Protein AF-A0A378A0Z2-F1 (afdb_monomer)

Radius of gyration: 19.1 Å; Cα contacts (8 Å, |Δi|>4): 197; chains: 1; bounding box: 44×46×53 Å

Mean predicted aligned error: 9.31 Å

Nearest PDB structures (foldseek):
  6m5f-assembly1_B  TM=2.498E-01  e=5.700E+00  Pseudomonas aeruginosa PAO1
  2ako-assembly2_D  TM=1.816E-01  e=5.034E+00  Campylobacter jejuni

Organism: Klebsiella pneumoniae subsp. ozaenae (NCBI:txid574)

InterPro domains:
  IPR004017 Cysteine-rich domain [PF02754] (89-147)

Sequence (183 aa):
MLRRTADRQRFFDKARKQAQSNVAAMRENTLPIIATSSTCAFTLRDEYPHLLDVDNSDLRDRVELATRWIWKQLAAGRTLPLRPLPLKVVYHTPCHMEKMGWSLYTLELLRLIPGLQLEVLDSQCCGIAGTYGFKTENYAVSQAIGARCSVRLRRAGPTSSSPTARPANGRLRCPPANAASIR

Foldseek 3Di:
DVVVVVVVVVVLVVVLVVLQVVLVVLVVDDAAAEDQDLLCLLCNQPVCCPRNVDDNVVNNVSRDYPLQVVLVCVVVVDDDDADADQFEAEDAQEPSCVVVVNSVSNVVVQVPHHNYHYHYDPHFHLLCSDPQCVDPVCVVVSCVRNVVVVVVVVVVDDHPDPPVDDDPDPDPDDPPPPPDDPD

Structure (mmCIF, N/CA/C/O backbone):
data_AF-A0A378A0Z2-F1
#
_entry.id   AF-A0A378A0Z2-F1
#
loop_
_atom_site.group_PDB
_atom_site.id
_atom_site.type_symbol
_atom_site.label_atom_id
_atom_site.label_alt_id
_atom_site.label_comp_id
_atom_site.label_asym_id
_atom_site.label_entity_id
_atom_site.label_seq_id
_atom_site.pdbx_PDB_ins_code
_atom_site.Cartn_x
_atom_site.Cartn_y
_atom_site.Cartn_z
_atom_site.occupancy
_atom_site.B_iso_or_equiv
_atom_site.auth_seq_id
_atom_site.auth_comp_id
_atom_site.auth_asym_id
_atom_site.auth_atom_id
_atom_site.pdbx_PDB_model_num
ATOM 1 N N . MET A 1 1 ? 13.310 13.912 -30.019 1.00 44.88 1 MET A N 1
ATOM 2 C CA . MET A 1 1 ? 12.324 12.837 -29.759 1.00 44.88 1 MET A CA 1
ATOM 3 C C . MET A 1 1 ? 13.002 11.503 -29.418 1.00 44.88 1 MET A C 1
ATOM 5 O O . MET A 1 1 ? 12.685 10.953 -28.375 1.00 44.88 1 MET A O 1
ATOM 9 N N . LEU A 1 2 ? 14.012 11.058 -30.183 1.00 39.84 2 LEU A N 1
ATOM 10 C CA . LEU A 1 2 ? 14.736 9.783 -29.981 1.00 39.84 2 LEU A CA 1
ATOM 11 C C . LEU A 1 2 ? 15.513 9.632 -28.649 1.00 39.84 2 LEU A C 1
ATOM 13 O O . LEU A 1 2 ? 15.574 8.539 -28.097 1.00 39.84 2 LEU A O 1
ATOM 17 N N . ARG A 1 3 ? 16.063 10.716 -28.073 1.00 43.38 3 ARG A N 1
ATOM 18 C CA . ARG A 1 3 ? 16.714 10.652 -26.742 1.00 43.38 3 ARG A CA 1
ATOM 19 C C . ARG A 1 3 ? 15.734 10.316 -25.610 1.00 43.38 3 ARG A C 1
ATOM 21 O O . ARG A 1 3 ? 16.079 9.560 -24.715 1.00 43.38 3 ARG A O 1
ATOM 28 N N . ARG A 1 4 ? 14.489 10.812 -25.680 1.00 54.94 4 ARG A N 1
ATOM 29 C CA . ARG A 1 4 ? 13.466 10.549 -24.649 1.00 54.94 4 ARG A CA 1
ATOM 30 C C . ARG A 1 4 ? 12.989 9.094 -24.655 1.00 54.94 4 ARG A C 1
ATOM 32 O O . ARG A 1 4 ? 12.661 8.572 -23.597 1.00 54.94 4 ARG A O 1
ATOM 39 N N . THR A 1 5 ? 12.951 8.438 -25.814 1.00 60.88 5 THR A N 1
ATOM 40 C CA . THR A 1 5 ? 12.616 7.008 -25.921 1.00 60.88 5 THR A CA 1
ATOM 41 C C . THR A 1 5 ? 13.754 6.112 -25.434 1.00 60.88 5 THR A C 1
ATOM 43 O O . THR A 1 5 ? 13.479 5.154 -24.719 1.00 60.88 5 THR A O 1
ATOM 46 N N . ALA A 1 6 ? 15.014 6.453 -25.720 1.00 61.94 6 ALA A N 1
ATOM 47 C CA . ALA A 1 6 ? 16.175 5.723 -25.199 1.00 61.94 6 ALA A CA 1
ATOM 48 C C . ALA A 1 6 ? 16.311 5.841 -23.667 1.00 61.94 6 ALA A C 1
ATOM 50 O O . ALA A 1 6 ? 16.517 4.839 -22.984 1.00 61.94 6 ALA A O 1
ATOM 51 N N . ASP A 1 7 ? 16.113 7.041 -23.108 1.00 66.06 7 ASP A N 1
ATOM 52 C CA . ASP A 1 7 ? 16.090 7.238 -21.653 1.00 66.06 7 ASP A CA 1
ATOM 53 C C . ASP A 1 7 ? 14.940 6.465 -21.002 1.00 66.06 7 ASP A C 1
ATOM 55 O O . ASP A 1 7 ? 15.130 5.823 -19.969 1.00 66.06 7 ASP A O 1
ATOM 59 N N . ARG A 1 8 ? 13.756 6.470 -21.632 1.00 62.91 8 ARG A N 1
ATOM 60 C CA . ARG A 1 8 ? 12.604 5.683 -21.181 1.00 62.91 8 ARG A CA 1
ATOM 61 C C . ARG A 1 8 ? 12.943 4.194 -21.139 1.00 62.91 8 ARG A C 1
ATOM 63 O O . ARG A 1 8 ? 12.756 3.594 -20.087 1.00 62.91 8 ARG A O 1
ATOM 70 N N . GLN A 1 9 ? 13.489 3.627 -22.215 1.00 68.00 9 GLN A N 1
ATOM 71 C CA . GLN A 1 9 ? 13.884 2.214 -22.263 1.00 68.00 9 GLN A CA 1
ATOM 72 C C . GLN A 1 9 ? 14.876 1.865 -21.142 1.00 68.00 9 GLN A C 1
ATOM 74 O O . GLN A 1 9 ? 14.654 0.925 -20.385 1.00 68.00 9 GLN A O 1
ATOM 79 N N . ARG A 1 10 ? 15.886 2.714 -20.925 1.00 77.12 10 ARG A N 1
ATOM 80 C CA . ARG A 1 10 ? 16.873 2.540 -19.850 1.00 77.12 10 ARG A CA 1
ATOM 81 C C . ARG A 1 10 ? 16.254 2.541 -18.444 1.00 77.12 10 ARG A C 1
ATOM 83 O O . ARG A 1 10 ? 16.781 1.882 -17.545 1.00 77.12 10 ARG A O 1
ATOM 90 N N . PHE A 1 11 ? 15.171 3.288 -18.209 1.00 85.69 11 PHE A N 1
ATOM 91 C CA . PHE A 1 11 ? 14.445 3.237 -16.934 1.00 85.69 11 PHE A CA 1
ATOM 92 C C . PHE A 1 11 ? 13.684 1.921 -16.754 1.00 85.69 11 PHE A C 1
ATOM 94 O O . PHE A 1 11 ? 13.709 1.377 -15.649 1.00 85.69 11 PHE A O 1
ATOM 101 N N . PHE A 1 12 ? 13.061 1.397 -17.814 1.00 90.06 12 PHE A N 1
ATOM 102 C CA . PHE A 1 12 ? 12.398 0.089 -17.778 1.00 90.06 12 PHE A CA 1
ATOM 103 C C . PHE A 1 12 ? 13.395 -1.035 -17.497 1.00 90.06 12 PHE A C 1
ATOM 105 O O . PHE A 1 12 ? 13.123 -1.870 -16.639 1.00 90.06 12 PHE A O 1
ATOM 112 N N . ASP A 1 13 ? 14.583 -1.005 -18.103 1.00 92.56 13 ASP A N 1
ATOM 113 C CA . ASP A 1 13 ? 15.614 -2.024 -17.865 1.00 92.56 13 ASP A CA 1
ATOM 114 C C . ASP A 1 13 ? 16.084 -2.027 -16.398 1.00 92.56 13 ASP A C 1
ATOM 116 O O . ASP A 1 13 ? 16.204 -3.077 -15.762 1.00 92.56 13 ASP A O 1
ATOM 120 N N . LYS A 1 14 ? 16.298 -0.838 -15.813 1.00 93.75 14 LYS A N 1
ATOM 121 C CA . LYS A 1 14 ? 16.640 -0.703 -14.386 1.00 93.75 14 LYS A CA 1
ATOM 122 C C . LYS A 1 14 ? 15.511 -1.184 -13.477 1.00 93.75 14 LYS A C 1
ATOM 124 O O . LYS A 1 14 ? 15.776 -1.878 -12.498 1.00 93.75 14 LYS A O 1
ATOM 129 N N . ALA A 1 15 ? 14.270 -0.815 -13.790 1.00 94.00 15 ALA A N 1
ATOM 130 C CA . ALA A 1 15 ? 13.103 -1.243 -13.028 1.00 94.00 15 ALA A CA 1
ATOM 131 C C . ALA A 1 15 ? 12.929 -2.767 -13.089 1.00 94.00 15 ALA A C 1
ATOM 133 O O . ALA A 1 15 ? 12.718 -3.388 -12.051 1.00 94.00 15 ALA A O 1
ATOM 134 N N . ARG A 1 16 ? 13.112 -3.375 -14.268 1.00 96.44 16 ARG A N 1
ATOM 135 C CA . ARG A 1 16 ? 13.098 -4.830 -14.470 1.00 96.44 16 ARG A CA 1
ATOM 136 C C . ARG A 1 16 ? 14.167 -5.519 -13.630 1.00 96.44 16 ARG A C 1
ATOM 138 O O . ARG A 1 16 ? 13.847 -6.456 -12.907 1.00 96.44 16 ARG A O 1
ATOM 145 N N . LYS A 1 17 ? 15.406 -5.015 -13.646 1.00 97.19 17 LYS A N 1
ATOM 146 C CA . LYS A 1 17 ? 16.490 -5.555 -12.811 1.00 97.19 17 LYS A CA 1
ATOM 147 C C . LYS A 1 17 ? 16.141 -5.505 -11.319 1.00 97.19 17 LYS A C 1
ATOM 149 O O . LYS A 1 17 ? 16.368 -6.477 -10.602 1.00 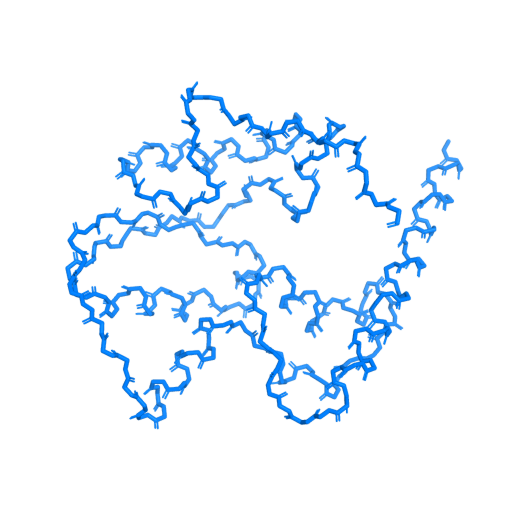97.19 17 LYS A O 1
ATOM 154 N N . GLN A 1 18 ? 15.563 -4.398 -10.849 1.00 96.44 18 GLN A N 1
ATOM 155 C CA . GLN A 1 18 ? 15.135 -4.283 -9.453 1.00 96.44 18 GLN A CA 1
ATOM 156 C C . GLN A 1 18 ? 13.974 -5.231 -9.130 1.00 96.44 18 GLN A C 1
ATOM 158 O O . GLN A 1 18 ? 13.977 -5.857 -8.075 1.00 96.44 18 GLN A O 1
ATOM 163 N N . ALA A 1 19 ? 13.005 -5.372 -10.034 1.00 97.25 19 ALA A N 1
ATOM 164 C CA . ALA A 1 19 ? 11.893 -6.300 -9.876 1.00 97.25 19 ALA A CA 1
ATOM 165 C C . ALA A 1 19 ? 12.374 -7.756 -9.782 1.00 97.25 19 ALA A C 1
ATOM 167 O O . ALA A 1 19 ? 11.951 -8.472 -8.881 1.00 97.25 19 ALA A O 1
ATOM 168 N N . GLN A 1 20 ? 13.320 -8.168 -10.632 1.00 97.94 20 GLN A N 1
ATOM 169 C CA . GLN A 1 20 ? 13.945 -9.495 -10.573 1.00 97.94 20 GLN A CA 1
ATOM 170 C C . GLN A 1 20 ? 14.673 -9.727 -9.243 1.00 97.94 20 GLN A C 1
ATOM 172 O O . GLN A 1 20 ? 14.484 -10.764 -8.615 1.00 97.94 20 GLN A O 1
ATOM 177 N N . SER A 1 21 ? 15.453 -8.742 -8.784 1.00 97.88 21 SER A N 1
ATOM 178 C CA . SER A 1 21 ? 16.131 -8.788 -7.481 1.00 97.88 21 SER A CA 1
ATOM 179 C C . SER A 1 21 ? 15.141 -8.937 -6.324 1.00 97.88 21 SER A C 1
ATOM 181 O O . SER A 1 21 ? 15.357 -9.739 -5.421 1.00 97.88 21 SER A O 1
ATOM 183 N N . ASN A 1 22 ? 14.051 -8.170 -6.351 1.00 96.88 22 ASN A N 1
ATOM 184 C CA . ASN A 1 22 ? 13.001 -8.225 -5.341 1.00 96.88 22 ASN A CA 1
ATOM 185 C C . ASN A 1 22 ? 12.333 -9.609 -5.327 1.00 96.88 22 ASN A C 1
ATOM 187 O O . ASN A 1 22 ? 12.197 -10.214 -4.267 1.00 96.88 22 ASN A O 1
ATOM 191 N N . VAL A 1 23 ? 11.929 -10.116 -6.497 1.00 97.38 23 VAL A N 1
ATOM 192 C CA . VAL A 1 23 ? 11.277 -11.428 -6.641 1.00 97.38 23 VAL A CA 1
ATOM 193 C C . VAL A 1 23 ? 12.189 -12.555 -6.162 1.00 97.38 23 VAL A C 1
ATOM 195 O O . VAL A 1 23 ? 11.729 -13.420 -5.423 1.00 97.38 23 VAL A O 1
ATOM 198 N N . ALA A 1 24 ? 13.479 -12.521 -6.510 1.00 97.75 24 ALA A N 1
ATOM 199 C CA . ALA A 1 24 ? 14.452 -13.492 -6.018 1.00 97.75 24 ALA A CA 1
ATOM 200 C C . ALA A 1 24 ? 14.520 -13.493 -4.482 1.00 97.75 24 ALA A C 1
ATOM 202 O O . ALA A 1 24 ? 14.344 -14.545 -3.875 1.00 97.75 24 ALA A O 1
ATOM 203 N N . ALA A 1 25 ? 14.655 -12.318 -3.858 1.00 96.75 25 ALA A N 1
ATOM 204 C CA . ALA A 1 25 ? 14.708 -12.194 -2.400 1.00 96.75 25 ALA A CA 1
ATOM 205 C C . ALA A 1 25 ? 13.413 -12.671 -1.712 1.00 96.75 25 ALA A C 1
ATOM 207 O O . ALA A 1 25 ? 13.441 -13.335 -0.681 1.00 96.75 25 ALA A O 1
ATOM 208 N N . MET A 1 26 ? 12.246 -12.375 -2.289 1.00 96.69 26 MET A N 1
ATOM 209 C CA . MET A 1 26 ? 10.955 -12.801 -1.730 1.00 96.69 26 MET A CA 1
ATOM 210 C C . MET A 1 26 ? 10.707 -14.315 -1.832 1.00 96.69 26 MET A C 1
ATOM 212 O O . MET A 1 26 ? 9.899 -14.853 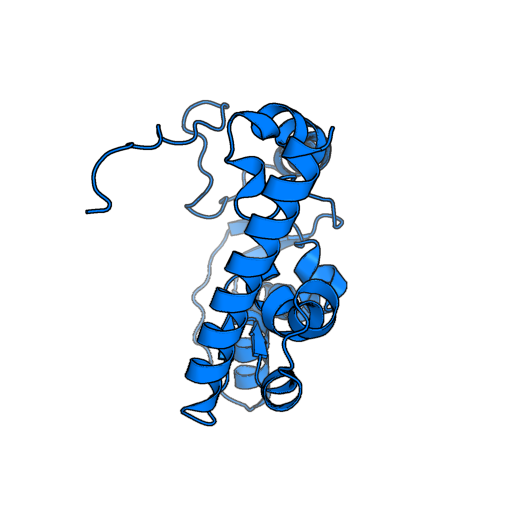-1.071 1.00 96.69 26 MET A O 1
ATOM 216 N N . ARG A 1 27 ? 11.405 -15.006 -2.742 1.00 96.62 27 ARG A N 1
ATOM 217 C CA . ARG A 1 27 ? 11.365 -16.470 -2.883 1.00 96.62 27 ARG A CA 1
ATOM 218 C C . ARG A 1 27 ? 12.253 -17.206 -1.880 1.00 96.62 27 ARG A C 1
ATOM 220 O O . ARG A 1 27 ? 12.085 -18.408 -1.720 1.00 96.62 27 ARG A O 1
ATOM 227 N N . GLU A 1 28 ? 13.149 -16.513 -1.178 1.00 96.94 28 GLU A N 1
ATOM 228 C CA . GLU A 1 28 ? 14.062 -17.135 -0.204 1.00 96.94 28 GLU A CA 1
ATOM 229 C C . GLU A 1 28 ? 13.335 -17.761 0.997 1.00 96.94 28 GLU A C 1
ATOM 231 O O . GLU A 1 28 ? 13.875 -18.634 1.672 1.00 96.94 28 GLU A O 1
ATOM 236 N N . ASN A 1 29 ? 12.101 -17.338 1.277 1.00 93.94 29 ASN A N 1
ATOM 237 C CA . ASN A 1 29 ? 11.254 -17.942 2.300 1.00 93.94 29 ASN A CA 1
ATOM 238 C C . ASN A 1 29 ? 9.785 -17.945 1.862 1.00 93.94 29 ASN A C 1
ATOM 240 O O . ASN A 1 29 ? 9.434 -17.415 0.808 1.00 93.94 29 ASN A O 1
ATOM 244 N N . THR A 1 30 ? 8.920 -18.534 2.688 1.00 93.88 30 THR A N 1
ATOM 245 C CA . THR A 1 30 ? 7.474 -18.669 2.447 1.00 93.88 30 THR A CA 1
ATOM 246 C C . THR A 1 30 ? 6.619 -17.694 3.265 1.00 93.88 30 THR A C 1
ATOM 248 O O . THR A 1 30 ? 5.391 -17.787 3.250 1.00 93.88 30 THR A O 1
ATOM 251 N N . LEU A 1 31 ? 7.232 -16.731 3.965 1.00 95.88 31 LEU A N 1
ATOM 252 C CA . LEU A 1 31 ? 6.511 -15.771 4.803 1.00 95.88 31 LEU A CA 1
ATOM 253 C C . LEU A 1 31 ? 5.659 -14.803 3.958 1.00 95.88 31 LEU A C 1
ATOM 255 O O . LEU A 1 31 ? 5.960 -14.562 2.783 1.00 95.88 31 LEU A O 1
ATOM 259 N N . PRO A 1 32 ? 4.599 -14.211 4.535 1.00 96.38 32 PRO A N 1
ATOM 260 C CA . PRO A 1 32 ? 3.853 -13.139 3.884 1.00 96.38 32 PRO A CA 1
ATOM 261 C C . PRO A 1 32 ? 4.746 -11.940 3.537 1.00 96.38 32 PRO A C 1
ATOM 263 O O . PRO A 1 32 ? 5.575 -11.512 4.340 1.00 96.38 32 PRO A O 1
ATOM 266 N N . ILE A 1 33 ? 4.533 -11.357 2.360 1.00 97.56 33 ILE A N 1
ATOM 267 C CA . ILE A 1 33 ? 5.240 -10.166 1.886 1.00 97.56 33 ILE A CA 1
ATOM 268 C C . ILE A 1 33 ? 4.399 -8.952 2.273 1.00 97.56 33 ILE A C 1
ATOM 270 O O . ILE A 1 33 ? 3.388 -8.657 1.637 1.00 97.56 33 ILE A O 1
ATOM 274 N N . ILE A 1 34 ? 4.801 -8.247 3.329 1.00 97.44 34 ILE A N 1
ATOM 275 C CA . ILE A 1 34 ? 4.029 -7.123 3.864 1.00 97.44 34 ILE A CA 1
ATOM 276 C C . ILE A 1 34 ? 4.547 -5.796 3.310 1.00 97.44 34 ILE A C 1
ATOM 278 O O . ILE A 1 34 ? 5.643 -5.350 3.641 1.00 97.44 34 ILE A O 1
ATOM 282 N N . ALA A 1 35 ? 3.723 -5.117 2.516 1.00 96.44 35 ALA A N 1
ATOM 283 C CA . ALA A 1 35 ? 3.979 -3.761 2.052 1.00 96.44 35 ALA A CA 1
ATOM 284 C C . ALA A 1 35 ? 3.223 -2.729 2.905 1.00 96.44 35 ALA A C 1
ATOM 286 O O . ALA A 1 35 ? 2.072 -2.923 3.294 1.00 96.44 35 ALA A O 1
ATOM 287 N N . THR A 1 36 ? 3.854 -1.583 3.162 1.00 94.81 36 THR A N 1
ATOM 288 C CA . THR A 1 36 ? 3.247 -0.436 3.873 1.00 94.81 36 THR A CA 1
ATOM 289 C C . THR A 1 36 ? 2.757 0.661 2.926 1.00 94.81 36 THR A C 1
ATOM 291 O O . THR A 1 36 ? 2.031 1.566 3.329 1.00 94.81 36 THR A O 1
ATOM 294 N N . SER A 1 37 ? 3.128 0.567 1.650 1.00 93.44 37 SER A N 1
ATOM 295 C CA . SER A 1 37 ? 2.703 1.463 0.579 1.00 93.44 37 SER A CA 1
ATOM 296 C C . SER A 1 37 ? 1.761 0.723 -0.362 1.00 93.44 37 SER A C 1
ATOM 298 O O . SER A 1 37 ? 2.097 -0.355 -0.855 1.00 93.44 37 SER A O 1
ATOM 300 N N . SER A 1 38 ? 0.602 1.319 -0.652 1.00 93.25 38 SER A N 1
ATOM 301 C CA . SER A 1 38 ? -0.364 0.760 -1.605 1.00 93.25 38 SER A CA 1
ATOM 302 C C . SER A 1 38 ? 0.197 0.676 -3.021 1.00 93.25 38 SER A C 1
ATOM 304 O O . SER A 1 38 ? -0.128 -0.266 -3.733 1.00 93.25 38 SER A O 1
ATOM 306 N N . THR A 1 39 ? 1.073 1.608 -3.412 1.00 93.56 39 THR A N 1
ATOM 307 C CA . THR A 1 39 ? 1.792 1.534 -4.689 1.00 93.56 39 THR A CA 1
ATOM 308 C C . THR A 1 39 ? 2.725 0.334 -4.709 1.00 93.56 39 THR A C 1
ATOM 310 O O . THR A 1 39 ? 2.657 -0.451 -5.639 1.00 93.56 39 THR A O 1
ATOM 313 N N . CYS A 1 40 ? 3.548 0.136 -3.671 1.00 94.00 40 CYS A N 1
ATOM 314 C CA . CYS A 1 40 ? 4.461 -1.008 -3.640 1.00 94.00 40 CYS A CA 1
ATOM 315 C C . CYS A 1 40 ? 3.691 -2.329 -3.677 1.00 94.00 40 CYS A C 1
ATOM 317 O O . CYS A 1 40 ? 4.037 -3.189 -4.472 1.00 94.00 40 CYS A O 1
ATOM 319 N N . ALA A 1 41 ? 2.633 -2.462 -2.869 1.00 96.00 41 ALA A N 1
ATOM 320 C CA . ALA A 1 41 ? 1.782 -3.649 -2.863 1.00 96.00 41 ALA A CA 1
ATOM 321 C C . ALA A 1 41 ? 1.198 -3.932 -4.255 1.00 96.00 41 ALA A C 1
ATOM 323 O O . ALA A 1 41 ? 1.334 -5.039 -4.759 1.00 96.00 41 ALA A O 1
ATOM 324 N N . PHE A 1 42 ? 0.593 -2.924 -4.891 1.00 95.56 42 PHE A N 1
ATOM 325 C CA . PHE A 1 42 ? -0.030 -3.082 -6.203 1.00 95.56 42 PHE A CA 1
ATOM 326 C C . PHE A 1 42 ? 0.992 -3.409 -7.292 1.00 95.56 42 PHE A C 1
ATOM 328 O O . PHE A 1 42 ? 0.813 -4.364 -8.044 1.00 95.56 42 PHE A O 1
ATOM 335 N N . THR A 1 43 ? 2.105 -2.674 -7.329 1.00 95.06 43 THR A N 1
ATOM 336 C CA . THR A 1 43 ? 3.155 -2.888 -8.321 1.00 95.06 43 THR A CA 1
ATOM 337 C C . THR A 1 43 ? 3.777 -4.279 -8.184 1.00 95.06 43 THR A C 1
ATOM 339 O O . THR A 1 43 ? 3.917 -4.990 -9.177 1.00 95.06 43 THR A O 1
ATOM 342 N N . LEU A 1 44 ? 4.102 -4.683 -6.952 1.00 95.69 44 LEU A N 1
ATOM 343 C CA . LEU A 1 44 ? 4.671 -5.995 -6.641 1.00 95.69 44 LEU A CA 1
ATOM 344 C C . LEU A 1 44 ? 3.721 -7.149 -6.921 1.00 95.69 44 LEU A C 1
ATOM 346 O O . LEU A 1 44 ? 4.211 -8.240 -7.162 1.00 95.69 44 LEU A O 1
ATOM 350 N N . ARG A 1 45 ? 2.407 -6.946 -6.800 1.00 95.50 45 ARG A N 1
ATOM 351 C CA . ARG A 1 45 ? 1.403 -8.011 -6.885 1.00 95.50 45 ARG A CA 1
ATOM 352 C C . ARG A 1 45 ? 0.849 -8.173 -8.295 1.00 95.50 45 ARG A C 1
ATOM 354 O O . ARG A 1 45 ? 0.730 -9.299 -8.759 1.00 95.50 45 ARG A O 1
ATOM 361 N N . ASP A 1 46 ? 0.512 -7.068 -8.958 1.00 94.94 46 ASP A N 1
ATOM 362 C CA . ASP A 1 46 ? -0.222 -7.083 -10.228 1.00 94.94 46 ASP A CA 1
ATOM 363 C C . ASP A 1 46 ? 0.553 -6.453 -11.394 1.00 94.94 46 ASP A C 1
ATOM 365 O O . ASP A 1 46 ? 0.336 -6.846 -12.534 1.00 94.94 46 ASP A O 1
ATOM 369 N N . GLU A 1 47 ? 1.450 -5.484 -11.169 1.00 95.00 47 GLU A N 1
ATOM 370 C CA . GLU A 1 47 ? 2.031 -4.734 -12.297 1.00 95.00 47 GLU A CA 1
ATOM 371 C C . GLU A 1 47 ? 3.344 -5.308 -12.841 1.00 95.00 47 GLU A C 1
ATOM 373 O O . GLU A 1 47 ? 3.641 -5.102 -14.015 1.00 95.00 47 GLU A O 1
ATOM 378 N N . TYR A 1 48 ? 4.141 -6.020 -12.039 1.00 96.56 48 TYR A N 1
ATOM 379 C CA . TYR A 1 48 ? 5.424 -6.589 -12.485 1.00 96.56 48 TYR A CA 1
ATOM 380 C C . TYR A 1 48 ? 5.330 -7.439 -13.767 1.00 96.56 48 TYR A C 1
ATOM 382 O O . TYR A 1 48 ? 6.119 -7.169 -14.683 1.00 96.56 48 TYR A O 1
ATOM 390 N N . PRO A 1 49 ? 4.367 -8.372 -13.912 1.00 95.25 49 PRO A N 1
ATOM 391 C CA . PRO A 1 49 ? 4.239 -9.159 -15.138 1.00 95.25 49 PRO A CA 1
ATOM 392 C C . PRO A 1 49 ? 3.920 -8.304 -16.361 1.00 95.25 49 PRO A C 1
ATOM 394 O O . PRO A 1 49 ? 4.478 -8.522 -17.428 1.00 95.25 49 PRO A O 1
ATOM 397 N N . HIS A 1 50 ? 3.046 -7.307 -16.206 1.00 93.38 50 HIS A N 1
ATOM 398 C CA . HIS A 1 50 ? 2.513 -6.531 -17.326 1.00 93.38 50 HIS A CA 1
ATOM 399 C C . HIS A 1 50 ? 3.374 -5.323 -17.712 1.00 93.38 50 HIS A C 1
ATOM 401 O O . HIS A 1 50 ? 3.334 -4.882 -18.857 1.00 93.38 50 HIS A O 1
ATOM 407 N N . LEU A 1 51 ? 4.114 -4.745 -16.760 1.00 92.75 51 LEU A N 1
ATOM 408 C CA . LEU A 1 51 ? 4.934 -3.552 -16.991 1.00 92.75 51 LEU A CA 1
ATOM 409 C C . LEU A 1 51 ? 6.406 -3.874 -17.221 1.00 92.75 51 LEU A C 1
ATOM 411 O O . LEU A 1 51 ? 7.094 -3.098 -17.886 1.00 92.75 51 LEU A O 1
ATOM 415 N N . LEU A 1 52 ? 6.911 -4.951 -16.615 1.00 95.56 52 LEU A N 1
ATOM 416 C CA . LEU A 1 52 ? 8.342 -5.244 -16.565 1.00 95.56 52 LEU A CA 1
ATOM 417 C C . LEU A 1 52 ? 8.701 -6.619 -17.128 1.00 95.56 52 LEU A C 1
ATOM 419 O O . LEU A 1 52 ? 9.894 -6.912 -17.175 1.00 95.56 52 LEU A O 1
ATOM 423 N N . ASP A 1 53 ? 7.727 -7.420 -17.569 1.00 95.50 53 ASP A N 1
ATOM 424 C CA . ASP A 1 53 ? 7.909 -8.814 -18.001 1.00 95.50 53 ASP A CA 1
ATOM 425 C C . ASP A 1 53 ? 8.620 -9.668 -16.930 1.00 95.50 53 ASP A C 1
ATOM 427 O O . ASP A 1 53 ? 9.505 -10.471 -17.229 1.00 95.50 53 ASP A O 1
ATOM 431 N N . VAL A 1 54 ? 8.279 -9.449 -15.653 1.00 97.56 54 VAL A N 1
ATOM 432 C CA . VAL A 1 54 ? 8.816 -10.218 -14.519 1.00 97.56 54 VAL A CA 1
ATOM 433 C C . VAL A 1 54 ? 7.699 -11.044 -13.898 1.00 97.56 54 VAL A C 1
ATOM 435 O O . VAL A 1 54 ? 6.793 -10.489 -13.279 1.00 97.56 54 VAL A O 1
ATOM 438 N N . ASP A 1 55 ? 7.791 -12.366 -14.041 1.00 96.44 55 ASP A N 1
ATOM 439 C CA . ASP A 1 55 ? 6.849 -13.298 -13.424 1.00 96.44 55 ASP A CA 1
ATOM 440 C C . ASP A 1 55 ? 7.055 -13.394 -11.905 1.00 96.44 55 ASP A C 1
ATOM 442 O O . ASP A 1 55 ? 8.151 -13.659 -11.398 1.00 96.44 55 ASP A O 1
ATOM 446 N N . ASN A 1 56 ? 5.956 -13.177 -11.198 1.00 96.62 56 ASN A N 1
ATOM 447 C CA . ASN A 1 56 ? 5.805 -13.187 -9.749 1.00 96.62 56 ASN A CA 1
ATOM 448 C C . ASN A 1 56 ? 4.532 -13.952 -9.331 1.00 96.62 56 ASN A C 1
ATOM 450 O O . ASN A 1 56 ? 4.028 -13.735 -8.226 1.00 96.62 56 ASN A O 1
ATOM 454 N N . SER A 1 57 ? 3.958 -14.764 -10.224 1.00 96.12 57 SER A N 1
ATOM 455 C CA . SER A 1 57 ? 2.671 -15.438 -10.013 1.00 96.12 57 SER A CA 1
ATOM 456 C C . SER A 1 57 ? 2.649 -16.285 -8.736 1.00 96.12 57 SER A C 1
ATOM 458 O O . SER A 1 57 ? 1.670 -16.250 -7.992 1.00 96.12 57 SER A O 1
ATOM 460 N N . ASP A 1 58 ? 3.767 -16.937 -8.416 1.00 96.06 58 ASP A N 1
ATOM 461 C CA . ASP A 1 58 ? 4.003 -17.705 -7.188 1.00 96.06 58 ASP A CA 1
ATOM 462 C C . ASP A 1 58 ? 4.001 -16.855 -5.903 1.00 96.06 58 ASP A C 1
ATOM 464 O O . ASP A 1 58 ? 3.741 -17.356 -4.807 1.00 96.06 58 ASP A O 1
ATOM 468 N N . LEU A 1 59 ? 4.286 -15.557 -6.019 1.00 96.81 59 LEU A N 1
ATOM 469 C CA . LEU A 1 59 ? 4.333 -14.618 -4.897 1.00 96.81 59 LEU A CA 1
ATOM 470 C C . LEU A 1 59 ? 3.037 -13.830 -4.730 1.00 96.81 59 LEU A C 1
ATOM 472 O O . LEU A 1 59 ? 2.793 -13.287 -3.652 1.00 96.81 59 LEU A O 1
ATOM 476 N N . ARG A 1 60 ? 2.212 -13.747 -5.778 1.00 95.25 60 ARG A N 1
ATOM 477 C CA . ARG A 1 60 ? 1.060 -12.842 -5.859 1.00 95.25 60 ARG A CA 1
ATOM 478 C C . ARG A 1 60 ? 0.153 -12.913 -4.630 1.00 95.25 60 ARG A C 1
ATOM 480 O O . ARG A 1 60 ? -0.153 -11.882 -4.035 1.00 95.25 60 ARG A O 1
ATOM 487 N N . ASP A 1 61 ? -0.230 -14.117 -4.218 1.00 95.25 61 ASP A N 1
ATOM 488 C CA . ASP A 1 61 ? -1.165 -14.319 -3.103 1.00 95.25 61 ASP A CA 1
ATOM 489 C C . ASP A 1 61 ? -0.520 -14.137 -1.720 1.00 95.25 61 ASP A C 1
ATOM 491 O O . ASP A 1 61 ? -1.219 -14.014 -0.712 1.00 95.25 61 ASP A O 1
ATOM 495 N N . ARG A 1 62 ? 0.816 -14.068 -1.671 1.00 96.19 62 ARG A N 1
ATOM 496 C CA . ARG A 1 62 ? 1.594 -13.769 -0.463 1.00 96.19 62 ARG A CA 1
ATOM 497 C C . ARG A 1 62 ? 1.809 -12.271 -0.261 1.00 96.19 62 ARG A C 1
ATOM 499 O O . ARG A 1 62 ? 2.172 -11.876 0.847 1.00 96.19 62 ARG A O 1
ATOM 506 N N . VAL A 1 63 ? 1.614 -11.445 -1.294 1.00 97.44 63 VAL A N 1
ATOM 507 C CA . VAL A 1 63 ? 1.721 -9.986 -1.181 1.00 97.44 63 VAL A CA 1
ATOM 508 C C . VAL A 1 63 ? 0.501 -9.437 -0.459 1.00 97.44 63 VAL A C 1
ATOM 510 O O . VAL A 1 63 ? -0.638 -9.619 -0.880 1.00 97.44 63 VAL A O 1
ATOM 513 N N . GLU A 1 64 ? 0.750 -8.712 0.621 1.00 97.25 64 GLU A N 1
ATOM 514 C CA . GLU A 1 64 ? -0.261 -8.122 1.482 1.00 97.25 64 GLU A CA 1
ATOM 515 C C . GLU A 1 64 ? 0.029 -6.643 1.720 1.00 97.25 64 GLU A C 1
ATOM 517 O O . GLU A 1 64 ? 1.177 -6.206 1.815 1.00 97.25 64 GLU A O 1
ATOM 522 N N . LEU A 1 65 ? -1.034 -5.863 1.893 1.00 97.44 65 LEU A N 1
ATOM 523 C CA . LEU A 1 65 ? -0.922 -4.554 2.520 1.00 97.44 65 LEU A CA 1
ATOM 524 C C . LEU A 1 65 ? -0.968 -4.744 4.038 1.00 97.44 65 LEU A C 1
ATOM 526 O O . LEU A 1 65 ? -1.811 -5.491 4.534 1.00 97.44 65 LEU A O 1
ATOM 530 N N . ALA A 1 66 ? -0.119 -4.035 4.782 1.00 97.44 66 ALA A N 1
ATOM 531 C CA . ALA A 1 66 ? -0.037 -4.147 6.240 1.00 97.44 66 ALA A CA 1
ATOM 532 C C . ALA A 1 66 ? -1.410 -4.072 6.934 1.00 97.44 66 ALA A C 1
ATOM 534 O O . ALA A 1 66 ? -1.704 -4.881 7.808 1.00 97.44 66 ALA A O 1
ATOM 535 N N . THR A 1 67 ? -2.288 -3.164 6.501 1.00 96.88 67 THR A N 1
ATOM 536 C CA . THR A 1 67 ? -3.642 -3.028 7.059 1.00 96.88 67 THR A CA 1
ATOM 537 C C . THR A 1 67 ? -4.532 -4.234 6.755 1.00 96.88 67 THR A C 1
ATOM 539 O O . THR A 1 67 ? -5.232 -4.715 7.639 1.00 96.88 67 THR A O 1
ATOM 542 N N . ARG A 1 68 ? -4.469 -4.802 5.547 1.00 96.81 68 ARG A N 1
ATOM 543 C CA . ARG A 1 68 ? -5.192 -6.042 5.226 1.00 96.81 68 ARG A CA 1
ATOM 544 C C . ARG A 1 68 ? -4.671 -7.224 6.037 1.00 96.81 68 ARG A C 1
ATOM 546 O O . ARG A 1 68 ? -5.467 -8.010 6.546 1.00 96.81 68 ARG A O 1
ATOM 553 N N . TRP A 1 69 ? -3.354 -7.336 6.191 1.00 97.69 69 TRP A N 1
ATOM 554 C CA . TRP A 1 69 ? -2.752 -8.401 6.985 1.00 97.69 69 TRP A CA 1
ATOM 555 C C . TRP A 1 69 ? -3.169 -8.318 8.459 1.00 97.69 69 TRP A C 1
ATOM 557 O O . TRP A 1 69 ? -3.619 -9.320 9.011 1.00 97.69 69 TRP A O 1
ATOM 567 N N . ILE A 1 70 ? -3.107 -7.127 9.071 1.00 97.50 70 ILE A N 1
ATOM 568 C CA . ILE A 1 70 ? -3.573 -6.900 10.451 1.00 97.50 70 ILE A CA 1
ATOM 569 C C . ILE A 1 70 ? -5.060 -7.247 10.571 1.00 97.50 70 ILE A C 1
ATOM 571 O O . ILE A 1 70 ? -5.446 -7.958 11.492 1.00 97.50 70 ILE A O 1
ATOM 575 N N . TRP A 1 71 ? -5.892 -6.811 9.623 1.00 97.44 71 TRP A N 1
ATOM 576 C CA . TRP A 1 71 ? -7.315 -7.147 9.627 1.00 97.44 71 TRP A CA 1
ATOM 577 C C . TRP A 1 71 ? -7.547 -8.666 9.604 1.00 97.44 71 TRP A C 1
ATOM 579 O O . TRP A 1 71 ? -8.327 -9.178 10.403 1.00 97.44 71 TRP A O 1
ATOM 589 N N . LYS A 1 72 ? -6.811 -9.412 8.767 1.00 96.75 72 LYS A N 1
ATOM 590 C CA . LYS A 1 72 ? -6.874 -10.885 8.732 1.00 96.75 72 LYS A CA 1
ATOM 591 C C . LYS A 1 72 ? -6.450 -11.522 10.055 1.00 96.75 72 LYS A C 1
ATOM 593 O O . LYS A 1 72 ? -7.046 -12.509 10.469 1.00 96.75 72 LYS A O 1
ATOM 598 N N . GLN A 1 73 ? -5.434 -10.967 10.716 1.00 97.44 73 GLN A N 1
ATOM 599 C CA . GLN A 1 73 ? -4.999 -11.436 12.032 1.00 97.44 73 GLN A CA 1
ATOM 600 C C . GLN A 1 73 ? -6.107 -11.279 13.082 1.00 97.44 73 GLN A C 1
ATOM 602 O O . GLN A 1 73 ? -6.344 -12.206 13.853 1.00 97.44 73 GLN A O 1
ATOM 607 N N . LEU A 1 74 ? -6.812 -10.144 13.077 1.00 97.06 74 LEU A N 1
ATOM 608 C CA . LEU A 1 74 ? -7.954 -9.910 13.965 1.00 97.06 74 LEU A CA 1
ATOM 609 C C . LEU A 1 74 ? -9.129 -10.841 13.650 1.00 97.06 74 LEU A C 1
ATOM 611 O O . LEU A 1 74 ? -9.707 -11.431 14.558 1.00 97.06 74 LEU A O 1
ATOM 615 N N . ALA A 1 75 ? -9.435 -11.037 12.365 1.00 95.75 75 ALA A N 1
ATOM 616 C CA . ALA A 1 75 ? -10.464 -11.979 11.926 1.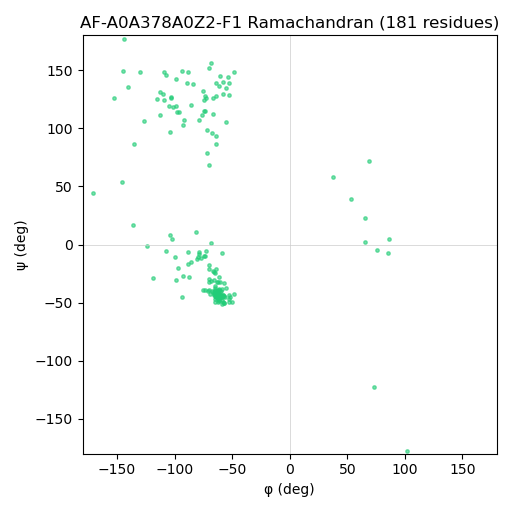00 95.75 75 ALA A CA 1
ATOM 617 C C . ALA A 1 75 ? -10.149 -13.433 12.332 1.00 95.75 75 ALA A C 1
ATOM 619 O O . ALA A 1 75 ? -11.061 -14.219 12.561 1.00 95.75 75 ALA A O 1
ATOM 620 N N . ALA A 1 76 ? -8.865 -13.782 12.472 1.00 97.44 76 ALA A N 1
ATOM 621 C CA . ALA A 1 76 ? -8.403 -15.076 12.975 1.00 97.44 76 ALA A CA 1
ATOM 622 C C . ALA A 1 76 ? -8.404 -15.183 14.517 1.00 97.44 76 ALA A C 1
ATOM 624 O O . ALA A 1 76 ? -7.827 -16.119 15.068 1.00 97.44 76 ALA A O 1
ATOM 625 N N . GLY A 1 77 ? -9.011 -14.227 15.227 1.00 97.12 77 GLY A N 1
ATOM 626 C CA . GLY A 1 77 ? -9.156 -14.254 16.683 1.00 97.12 77 GLY A CA 1
ATOM 627 C C . GLY A 1 77 ? -7.974 -13.672 17.460 1.00 97.12 77 GLY A C 1
ATOM 628 O O . GLY A 1 77 ? -7.985 -13.707 18.691 1.00 97.12 77 GLY A O 1
ATOM 629 N N . ARG A 1 78 ? -6.958 -13.105 16.791 1.00 97.25 78 ARG A N 1
ATOM 630 C CA . ARG A 1 78 ? -5.941 -12.314 17.502 1.00 97.25 78 ARG A CA 1
ATOM 631 C C . ARG A 1 78 ? -6.559 -11.007 17.985 1.00 97.25 78 ARG A C 1
ATOM 633 O O . ARG A 1 78 ? -7.462 -10.457 17.362 1.00 97.25 78 ARG A O 1
ATOM 640 N N . THR A 1 79 ? -6.030 -10.474 19.075 1.00 94.75 79 THR A N 1
ATOM 641 C CA . THR A 1 79 ? -6.489 -9.210 19.649 1.00 94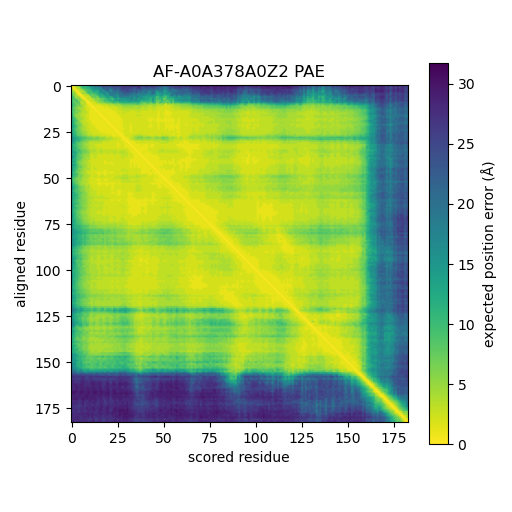.75 79 THR A CA 1
ATOM 642 C C . THR A 1 79 ? -5.444 -8.119 19.449 1.00 94.75 79 THR A C 1
ATOM 644 O O . THR A 1 79 ? -4.240 -8.375 19.411 1.00 94.75 79 THR A O 1
ATOM 647 N N . LEU A 1 80 ? -5.913 -6.881 19.306 1.00 93.62 80 LEU A N 1
ATOM 648 C CA . LEU A 1 80 ? -5.075 -5.689 19.257 1.00 93.62 80 LEU A CA 1
ATOM 649 C C . LEU A 1 80 ? -5.600 -4.709 20.312 1.00 93.62 80 LEU A C 1
ATOM 651 O O . LEU A 1 80 ? -6.674 -4.141 20.112 1.00 93.62 80 LEU A O 1
ATOM 655 N N . PRO A 1 81 ? -4.899 -4.525 21.445 1.00 93.44 81 PRO A N 1
ATOM 656 C CA . PRO A 1 81 ? -5.346 -3.615 22.492 1.00 93.44 81 PRO A CA 1
ATOM 657 C C . PRO A 1 81 ? -5.169 -2.164 22.030 1.00 93.44 81 PRO A C 1
ATOM 659 O O . PRO A 1 81 ? -4.075 -1.599 22.076 1.00 93.44 81 PRO A O 1
ATOM 662 N N . LEU A 1 82 ? -6.257 -1.558 21.558 1.00 95.31 82 LEU A N 1
ATOM 663 C CA . LEU A 1 82 ? -6.292 -0.163 21.129 1.00 95.31 82 LEU A CA 1
ATOM 664 C C . LEU A 1 82 ? -6.645 0.744 22.308 1.00 95.31 82 LEU A C 1
ATOM 666 O O . LEU A 1 82 ? -7.523 0.439 23.112 1.00 95.31 82 LEU A O 1
ATOM 670 N N . ARG A 1 83 ? -5.962 1.886 22.399 1.00 96.31 83 ARG A N 1
ATOM 671 C CA . ARG A 1 83 ? -6.274 2.925 23.387 1.00 96.31 83 ARG A CA 1
ATOM 672 C C . ARG A 1 83 ? -7.225 3.956 22.780 1.00 96.31 83 ARG A C 1
ATOM 674 O O . ARG A 1 83 ? -7.120 4.206 21.576 1.00 96.31 83 ARG A O 1
ATOM 681 N N . PRO A 1 84 ? -8.097 4.584 23.589 1.00 96.38 84 PRO A N 1
ATOM 682 C CA . PRO A 1 84 ? -8.922 5.680 23.113 1.00 96.38 84 PRO A CA 1
ATOM 683 C C . PRO A 1 84 ? -8.088 6.804 22.493 1.00 96.38 84 PRO A C 1
ATOM 685 O O . PRO A 1 84 ? -7.074 7.221 23.056 1.00 96.38 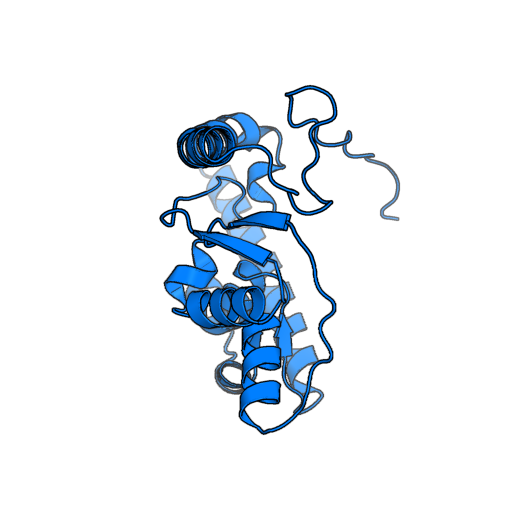84 PRO A O 1
ATOM 688 N N . LEU A 1 85 ? -8.533 7.298 21.343 1.00 95.50 85 LEU A N 1
ATOM 689 C CA . LEU A 1 85 ? -7.919 8.394 20.607 1.00 95.50 85 LEU A CA 1
ATOM 690 C C . LEU A 1 85 ? -9.024 9.360 20.146 1.00 95.50 85 LEU A C 1
ATOM 692 O O . LEU A 1 85 ? -9.528 9.204 19.034 1.00 95.50 85 LEU A O 1
ATOM 696 N N . PRO A 1 86 ? -9.427 10.339 20.984 1.00 94.50 86 PRO A N 1
ATOM 697 C CA . PRO A 1 86 ? -10.487 11.300 20.671 1.00 94.50 86 PRO A CA 1
ATOM 698 C C . PRO A 1 86 ? -10.010 12.308 19.618 1.00 94.50 86 PRO A C 1
ATOM 700 O O . PRO A 1 86 ? -9.601 13.427 19.926 1.00 94.50 86 PRO A O 1
ATOM 703 N N . LEU A 1 87 ? -10.002 11.876 18.360 1.00 92.44 87 LEU A N 1
ATOM 704 C CA . LEU A 1 87 ? -9.422 12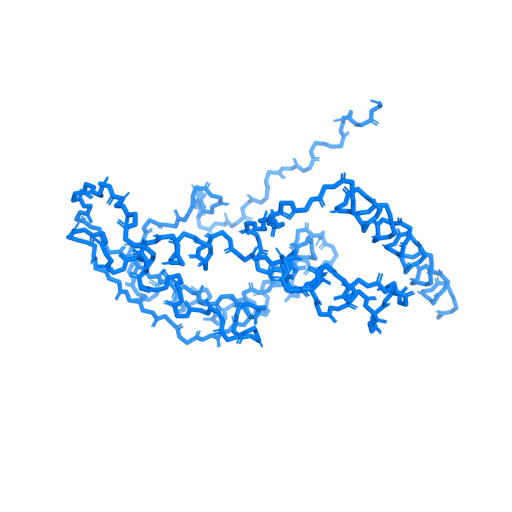.599 17.238 1.00 92.44 87 LEU A CA 1
ATOM 705 C C . LEU A 1 87 ? -10.305 12.455 16.003 1.00 92.44 87 LEU A C 1
ATOM 707 O O . LEU A 1 87 ? -10.738 11.354 15.665 1.00 92.44 87 LEU A O 1
ATOM 711 N N . LYS A 1 88 ? -10.521 13.567 15.298 1.00 91.25 88 LYS A N 1
ATOM 712 C CA . LYS A 1 88 ? -11.133 13.555 13.971 1.00 91.25 88 LYS A CA 1
ATOM 713 C C . LYS A 1 88 ? -10.062 13.312 12.909 1.00 91.25 88 LYS A C 1
ATOM 715 O O . LYS A 1 88 ? -9.124 14.099 12.765 1.00 91.25 88 LYS A O 1
ATOM 720 N N . VAL A 1 89 ? -10.215 12.235 12.148 1.00 92.62 89 VAL A N 1
ATOM 721 C CA . VAL A 1 89 ? -9.352 11.872 11.023 1.00 92.62 89 VAL A CA 1
ATOM 722 C C . VAL A 1 89 ? -10.161 11.919 9.741 1.00 92.62 89 VAL A C 1
ATOM 724 O O . VAL A 1 89 ? -11.177 11.245 9.602 1.00 92.62 89 VAL A O 1
ATOM 727 N N . VAL A 1 90 ? -9.663 12.693 8.784 1.00 92.19 90 VAL A N 1
ATOM 728 C CA . VAL A 1 90 ? -10.170 12.692 7.416 1.00 92.19 90 VAL A CA 1
ATOM 729 C C . VAL A 1 90 ? -9.246 11.810 6.600 1.00 92.19 90 VAL A C 1
ATOM 731 O O . VAL A 1 90 ? -8.043 12.064 6.501 1.00 92.19 90 VAL A O 1
ATOM 734 N N . TYR A 1 91 ? -9.807 10.751 6.041 1.00 92.06 91 TYR A N 1
ATOM 735 C CA . TYR A 1 91 ? -9.073 9.737 5.316 1.00 92.06 91 TYR A CA 1
ATOM 736 C C . TYR A 1 91 ? -9.257 9.916 3.813 1.00 92.06 91 TYR A C 1
ATOM 738 O O . TYR A 1 91 ? -10.374 9.952 3.299 1.00 92.06 91 TYR A O 1
ATOM 746 N N . HIS A 1 92 ? -8.137 10.000 3.102 1.00 90.62 92 HIS A N 1
ATOM 747 C CA . HIS A 1 92 ? -8.106 9.973 1.650 1.00 90.62 92 HIS A CA 1
ATOM 748 C C . HIS A 1 92 ? -7.694 8.577 1.177 1.00 90.62 92 HIS A C 1
ATOM 750 O O . HIS A 1 92 ? -6.575 8.141 1.451 1.00 90.62 92 HIS A O 1
ATOM 756 N N . THR A 1 93 ? -8.575 7.906 0.433 1.00 91.75 93 THR A N 1
ATOM 757 C CA . THR A 1 93 ? -8.313 6.569 -0.111 1.00 91.75 93 THR A CA 1
ATOM 758 C C . THR A 1 93 ? -7.316 6.613 -1.275 1.00 91.75 93 THR A C 1
ATOM 760 O O . THR A 1 93 ? -7.657 7.146 -2.340 1.00 91.75 93 THR A O 1
ATOM 763 N N . PRO A 1 94 ? -6.110 6.022 -1.131 1.00 91.81 94 PRO A N 1
ATOM 764 C CA . PRO A 1 94 ? -5.109 6.026 -2.194 1.00 91.81 94 PRO A CA 1
ATOM 765 C C . PRO A 1 94 ? -5.581 5.256 -3.431 1.00 91.81 94 PRO A C 1
ATOM 767 O O . PRO A 1 94 ? -6.105 4.150 -3.315 1.00 91.81 94 PRO A O 1
ATOM 770 N N . CYS A 1 95 ? -5.306 5.782 -4.625 1.00 90.94 95 CYS A N 1
ATOM 771 C CA . CYS A 1 95 ? -5.790 5.212 -5.889 1.00 90.94 95 CYS A CA 1
ATOM 772 C C . CYS A 1 95 ? -5.355 3.755 -6.142 1.00 90.94 95 CYS A C 1
ATOM 774 O O . CYS A 1 95 ? -6.153 2.957 -6.622 1.00 90.94 95 CYS A O 1
ATOM 776 N N . HIS A 1 96 ? -4.124 3.371 -5.790 1.00 91.62 96 HIS A N 1
ATOM 777 C CA . HIS A 1 96 ? -3.693 1.972 -5.902 1.00 91.62 96 HIS A CA 1
ATOM 778 C C . HIS A 1 96 ? -4.413 1.063 -4.904 1.00 91.62 96 HIS A C 1
ATOM 780 O O . HIS A 1 96 ? -4.681 -0.088 -5.214 1.00 91.62 96 HIS A O 1
ATOM 786 N N . MET A 1 97 ? -4.782 1.573 -3.727 1.00 92.56 97 MET A N 1
ATOM 787 C CA . MET A 1 97 ? -5.569 0.800 -2.763 1.00 92.56 97 MET A CA 1
ATOM 788 C C . MET A 1 97 ? -7.002 0.584 -3.259 1.00 92.56 97 MET A C 1
ATOM 790 O O . MET A 1 97 ? -7.533 -0.514 -3.113 1.00 92.56 97 MET A O 1
ATOM 794 N N . GLU A 1 98 ? -7.577 1.612 -3.887 1.00 91.31 98 GLU A N 1
ATOM 795 C CA . GLU A 1 98 ? -8.889 1.557 -4.534 1.00 91.31 98 GLU A CA 1
ATOM 796 C C . GLU A 1 98 ? -8.909 0.528 -5.670 1.00 91.31 98 GLU A C 1
ATOM 798 O O . GLU A 1 98 ? -9.754 -0.361 -5.676 1.00 91.31 98 GLU A O 1
ATOM 803 N N . LYS A 1 99 ? -7.916 0.561 -6.572 1.00 91.44 99 LYS A N 1
ATOM 804 C CA . LYS A 1 99 ? -7.778 -0.429 -7.656 1.00 91.44 99 LYS A CA 1
ATOM 805 C C . LYS A 1 99 ? -7.686 -1.870 -7.154 1.00 91.44 99 LYS A C 1
ATOM 807 O O . LYS A 1 99 ? -8.140 -2.782 -7.833 1.00 91.44 99 LYS A O 1
ATOM 812 N N . MET A 1 100 ? -7.089 -2.080 -5.982 1.00 93.06 100 MET A N 1
ATOM 813 C CA . MET A 1 100 ? -6.997 -3.403 -5.364 1.00 93.06 100 MET A CA 1
ATOM 814 C C . MET A 1 100 ? -8.283 -3.835 -4.645 1.00 93.06 100 MET A C 1
ATOM 816 O O . MET A 1 100 ? -8.355 -4.986 -4.222 1.00 93.06 100 MET A O 1
ATOM 820 N N . GLY A 1 101 ? -9.254 -2.937 -4.443 1.00 93.69 101 GLY A N 1
ATOM 821 C CA . GLY A 1 101 ? -10.429 -3.186 -3.601 1.00 93.69 101 GLY A CA 1
ATOM 822 C C . GLY A 1 101 ? -10.083 -3.364 -2.118 1.00 93.69 101 GLY A C 1
ATOM 823 O O . GLY A 1 101 ? -10.810 -4.018 -1.377 1.00 93.69 101 GLY A O 1
ATOM 824 N N . TRP A 1 102 ? -8.935 -2.845 -1.674 1.00 95.56 102 TRP A N 1
ATOM 825 C CA . TRP A 1 102 ? -8.386 -3.097 -0.332 1.00 95.56 102 TRP A CA 1
ATOM 826 C C . TRP A 1 102 ? -8.590 -1.938 0.649 1.00 95.56 102 TRP A C 1
ATOM 828 O O . TRP A 1 102 ? -8.108 -1.990 1.782 1.00 95.56 102 TRP A O 1
ATOM 838 N N . SER A 1 103 ? -9.305 -0.894 0.234 1.00 93.75 103 SER A N 1
ATOM 839 C CA . SER A 1 103 ? -9.585 0.287 1.054 1.00 93.75 103 SER A CA 1
ATOM 840 C C . SER A 1 103 ? -10.364 -0.063 2.322 1.00 93.75 103 SER A C 1
ATOM 842 O O . SER A 1 103 ? -10.004 0.408 3.403 1.00 93.75 103 SER A O 1
ATOM 844 N N . LEU A 1 104 ? -11.345 -0.967 2.215 1.00 94.56 104 LEU A N 1
ATOM 845 C CA . LEU A 1 104 ? -12.188 -1.414 3.328 1.00 94.56 104 LEU A CA 1
ATOM 846 C C . LEU A 1 104 ? -11.371 -1.869 4.544 1.00 94.56 104 LEU A C 1
ATOM 848 O O . LEU A 1 104 ? -11.657 -1.439 5.653 1.00 94.56 104 LEU A O 1
ATOM 852 N N . TYR A 1 105 ? -10.314 -2.663 4.349 1.00 95.94 105 TYR A N 1
ATOM 853 C CA . TYR A 1 105 ? -9.512 -3.185 5.461 1.00 95.94 105 TYR A CA 1
ATOM 854 C C . TYR A 1 105 ? -8.894 -2.075 6.314 1.00 95.94 105 TYR A C 1
ATOM 856 O O . TYR A 1 105 ? -8.876 -2.163 7.538 1.00 95.94 105 TYR A O 1
ATOM 864 N N . THR A 1 106 ? -8.409 -1.008 5.677 1.00 95.38 106 THR A N 1
ATOM 865 C CA . THR A 1 106 ? -7.853 0.140 6.401 1.00 95.38 106 THR A CA 1
ATOM 866 C C . THR A 1 106 ? -8.946 0.903 7.142 1.00 95.38 106 THR A C 1
ATOM 868 O O . THR A 1 106 ? -8.745 1.287 8.291 1.00 95.38 106 THR A O 1
ATOM 871 N N . LEU A 1 107 ? -10.100 1.111 6.503 1.00 95.62 107 LEU A N 1
ATOM 872 C CA . LEU A 1 107 ? -11.219 1.836 7.105 1.00 95.62 107 LEU A CA 1
ATOM 873 C C . LEU A 1 107 ? -11.780 1.101 8.327 1.00 95.62 107 LEU A C 1
ATOM 875 O O . LEU A 1 107 ? -12.001 1.732 9.357 1.00 95.62 107 LEU A O 1
ATOM 879 N N . GLU A 1 108 ? -11.937 -0.220 8.243 1.00 95.81 108 GLU A N 1
ATOM 880 C CA . GLU A 1 108 ? -12.389 -1.042 9.368 1.00 95.81 108 GLU A CA 1
ATOM 881 C C . GLU A 1 108 ? -11.404 -0.985 10.535 1.00 95.81 108 GLU A C 1
ATOM 883 O O . GLU A 1 108 ? -11.810 -0.739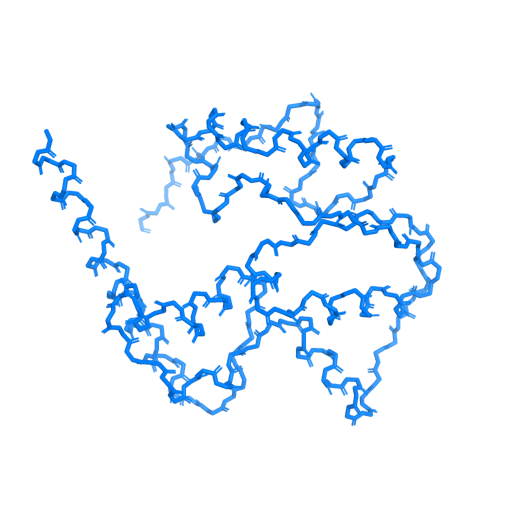 11.665 1.00 95.81 108 GLU A O 1
ATOM 888 N N . LEU A 1 109 ? -10.096 -1.099 10.276 1.00 96.50 109 LEU A N 1
ATOM 889 C CA . LEU A 1 109 ? -9.096 -0.975 11.341 1.00 96.50 109 LEU A CA 1
ATOM 890 C C . LEU A 1 109 ? -9.112 0.393 12.027 1.00 96.50 109 LEU A C 1
ATOM 892 O O . LEU A 1 109 ? -8.953 0.463 13.243 1.00 96.50 109 LEU A O 1
ATOM 896 N N . LEU A 1 110 ? -9.304 1.476 11.272 1.00 96.44 110 LEU A N 1
ATOM 897 C CA . LEU A 1 110 ? -9.415 2.815 11.853 1.00 96.44 110 LEU A CA 1
ATOM 898 C C . LEU A 1 110 ? -10.668 2.943 12.729 1.00 96.44 110 LEU A C 1
ATOM 900 O O . LEU A 1 110 ? -10.594 3.535 13.802 1.00 96.44 110 LEU A O 1
ATOM 904 N N . ARG A 1 111 ? -11.795 2.347 12.319 1.00 95.62 111 ARG A N 1
ATOM 905 C CA . ARG A 1 111 ? -13.050 2.342 13.092 1.00 95.62 111 ARG A CA 1
ATOM 906 C C . ARG A 1 111 ? -12.962 1.561 14.403 1.00 95.62 111 ARG A C 1
ATOM 908 O O . ARG A 1 111 ? -13.721 1.858 15.318 1.00 95.62 111 ARG A O 1
ATOM 915 N N . LEU A 1 112 ? -12.036 0.606 14.519 1.00 96.38 112 LEU A N 1
ATOM 916 C CA . LEU A 1 112 ? -11.802 -0.119 15.773 1.00 96.38 112 LEU A CA 1
ATOM 917 C C . LEU A 1 112 ? -11.162 0.751 16.866 1.00 96.38 112 LEU A C 1
ATOM 919 O O . LEU A 1 112 ? -11.191 0.363 18.031 1.00 96.38 112 LEU A O 1
ATOM 923 N N . ILE A 1 113 ? -10.564 1.898 16.522 1.00 97.00 113 ILE A N 1
ATOM 924 C CA . ILE A 1 113 ? -9.895 2.772 17.493 1.00 97.00 113 ILE A CA 1
ATOM 925 C C . ILE A 1 113 ? -10.959 3.521 18.312 1.00 97.00 113 ILE A C 1
ATOM 927 O O . ILE A 1 113 ? -11.666 4.368 17.757 1.00 97.00 113 ILE A O 1
ATOM 931 N N . PRO A 1 114 ? -11.073 3.281 19.634 1.00 96.88 114 PRO A N 1
ATOM 932 C CA . PRO A 1 114 ? -12.118 3.908 20.435 1.00 96.88 114 PRO A CA 1
ATOM 933 C C . PRO A 1 114 ? -11.987 5.435 20.436 1.00 96.88 114 PRO A C 1
ATOM 935 O O . PRO A 1 114 ? -10.894 5.976 20.587 1.00 96.88 114 PRO A O 1
ATOM 938 N N . GLY A 1 115 ? -13.101 6.149 20.282 1.00 95.75 115 GLY A N 1
ATOM 939 C CA . GLY A 1 115 ? -13.118 7.617 20.268 1.00 95.75 115 GLY A CA 1
ATOM 940 C C . GLY A 1 115 ? -12.619 8.270 18.971 1.00 95.75 115 GLY A C 1
ATOM 941 O O . GLY A 1 115 ? -12.728 9.490 18.850 1.00 95.75 115 GLY A O 1
ATOM 942 N N . LEU A 1 116 ? -12.128 7.502 17.991 1.00 96.69 116 LEU A N 1
ATOM 943 C CA . LEU A 1 116 ? -11.738 8.049 16.693 1.00 96.69 116 LEU A CA 1
ATOM 944 C C . LEU A 1 116 ? -12.981 8.409 15.868 1.00 96.69 116 LEU A C 1
ATOM 946 O O . LEU A 1 116 ? -13.847 7.571 15.629 1.00 96.69 116 LEU A O 1
ATOM 950 N N . GLN A 1 117 ? -13.043 9.642 15.369 1.00 95.00 117 GLN A N 1
ATOM 951 C CA . GLN A 1 117 ? -14.053 10.061 14.398 1.00 95.00 117 GLN A CA 1
ATOM 952 C C . GLN A 1 117 ? -13.456 9.998 12.994 1.00 95.00 117 GLN A C 1
ATOM 954 O O . GLN A 1 117 ? -12.540 10.756 12.673 1.00 95.00 117 GLN A O 1
ATOM 959 N N . LEU A 1 118 ? -13.968 9.102 12.153 1.00 94.62 118 LEU A N 1
ATOM 960 C CA . LEU A 1 118 ? -13.456 8.883 10.802 1.00 94.62 118 LEU A CA 1
ATOM 961 C C . LEU A 1 118 ? -14.388 9.493 9.749 1.00 94.62 118 LEU A C 1
ATOM 963 O O . LEU A 1 118 ? -15.531 9.068 9.606 1.00 94.62 118 LEU A O 1
ATOM 967 N N . GLU A 1 119 ? -13.872 10.435 8.967 1.00 93.06 119 GLU A N 1
ATOM 968 C CA . GLU A 1 119 ? -14.521 10.980 7.771 1.00 93.06 119 GLU A CA 1
ATOM 969 C C . GLU A 1 119 ? -13.763 10.490 6.532 1.00 93.06 119 GLU A C 1
ATOM 971 O O . GLU A 1 119 ? -12.554 10.680 6.429 1.00 93.06 119 GLU A O 1
ATOM 976 N N . VAL A 1 120 ? -14.441 9.840 5.588 1.00 91.75 120 VAL A N 1
ATOM 977 C CA . VAL A 1 120 ? -13.800 9.296 4.379 1.00 91.75 120 VAL A CA 1
ATOM 978 C C . VAL A 1 120 ? -14.104 10.205 3.195 1.00 91.75 120 VAL A C 1
ATOM 980 O O . VAL A 1 120 ? -15.263 10.504 2.926 1.00 91.75 120 VAL A O 1
ATOM 983 N N . LEU A 1 121 ? -13.066 10.636 2.481 1.00 88.69 121 LEU A N 1
ATOM 984 C CA . LEU A 1 121 ? -13.205 11.406 1.245 1.00 88.69 121 LEU A CA 1
ATOM 985 C C . LEU A 1 121 ? -13.303 10.474 0.035 1.00 88.69 121 LEU A C 1
ATOM 987 O O . LEU A 1 121 ? -12.620 9.448 -0.003 1.00 88.69 121 LEU A O 1
ATOM 991 N N . ASP A 1 122 ? -14.042 10.889 -1.001 1.00 81.56 122 ASP A N 1
ATOM 992 C CA . ASP A 1 122 ? -14.023 10.176 -2.285 1.00 81.56 122 ASP A CA 1
ATOM 993 C C . ASP A 1 122 ? -12.588 10.024 -2.806 1.00 81.56 122 ASP A C 1
ATOM 995 O O . ASP A 1 122 ? -11.757 10.940 -2.691 1.00 81.56 122 ASP A O 1
ATOM 999 N N . SER A 1 123 ? -12.312 8.886 -3.444 1.00 81.06 123 SER A N 1
ATOM 1000 C CA . SER A 1 123 ? -11.007 8.653 -4.052 1.00 81.06 123 SER A CA 1
ATOM 1001 C C . SER A 1 123 ? -10.749 9.651 -5.189 1.00 81.06 123 SER A C 1
ATOM 1003 O O . SER A 1 123 ? -11.555 9.846 -6.099 1.00 81.06 123 SER A O 1
ATOM 1005 N N . GLN A 1 124 ? -9.599 10.313 -5.117 1.00 84.81 124 GLN A N 1
ATOM 1006 C CA . GLN A 1 124 ? -9.089 11.283 -6.086 1.00 84.81 124 GLN A CA 1
ATOM 1007 C C . GLN A 1 124 ? -7.569 11.123 -6.151 1.00 84.81 124 GLN A C 1
ATOM 1009 O O . GLN A 1 124 ? -6.937 10.795 -5.155 1.00 84.81 124 GLN A O 1
ATOM 1014 N N . CYS A 1 125 ? -6.930 11.384 -7.289 1.00 89.06 125 CYS A N 1
ATOM 1015 C CA . CYS A 1 125 ? -5.468 11.354 -7.311 1.00 89.06 125 CYS A CA 1
ATOM 1016 C C . CYS A 1 125 ? -4.900 12.495 -6.447 1.00 89.06 125 CYS A C 1
ATOM 1018 O O . CYS A 1 125 ? -5.219 13.663 -6.661 1.00 89.06 125 CYS A O 1
ATOM 1020 N N . CYS A 1 126 ? -4.025 12.169 -5.494 1.00 89.44 126 CYS A N 1
ATOM 1021 C CA . CYS A 1 126 ? -3.323 13.166 -4.684 1.00 89.44 126 CYS A CA 1
ATOM 1022 C C . CYS A 1 126 ? -2.127 13.809 -5.413 1.00 89.44 126 CYS A C 1
ATOM 1024 O O . CYS A 1 126 ? -1.519 14.737 -4.888 1.00 89.44 126 CYS A O 1
ATOM 1026 N N . GLY A 1 127 ? -1.781 13.320 -6.609 1.00 90.81 127 GLY A N 1
ATOM 1027 C CA . GLY A 1 127 ? -0.712 13.856 -7.458 1.00 90.81 127 GLY A CA 1
ATOM 1028 C C . GLY A 1 127 ? 0.694 13.334 -7.151 1.00 90.81 127 GLY A C 1
ATOM 1029 O O . GLY A 1 127 ? 1.604 13.595 -7.927 1.00 90.81 127 GLY A O 1
ATOM 1030 N N . ILE A 1 128 ? 0.899 12.570 -6.069 1.00 88.44 128 ILE A N 1
ATOM 1031 C CA . ILE A 1 128 ? 2.256 12.178 -5.648 1.00 88.44 128 ILE A CA 1
ATOM 1032 C C . ILE A 1 128 ? 2.882 11.079 -6.522 1.00 88.44 128 ILE A C 1
ATOM 1034 O O . ILE A 1 128 ? 4.073 11.141 -6.815 1.00 88.44 128 ILE A O 1
ATOM 1038 N N . ALA A 1 129 ? 2.079 10.085 -6.935 1.00 86.81 129 ALA A N 1
ATOM 1039 C CA . ALA A 1 129 ? 2.471 8.936 -7.763 1.00 86.81 129 ALA A CA 1
ATOM 1040 C C . ALA A 1 129 ? 3.885 8.384 -7.447 1.00 86.81 129 ALA A C 1
ATOM 1042 O O . ALA A 1 129 ? 4.777 8.347 -8.295 1.00 86.81 129 ALA A O 1
ATOM 1043 N N . GLY A 1 130 ? 4.1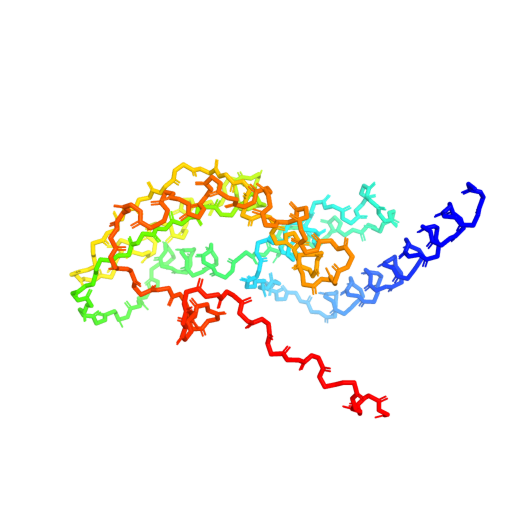08 7.974 -6.192 1.00 83.12 130 GLY A N 1
ATOM 1044 C CA . GLY A 1 130 ? 5.421 7.523 -5.722 1.00 83.12 130 GLY A CA 1
ATOM 1045 C C . GLY A 1 130 ? 6.388 8.694 -5.550 1.00 83.12 130 GLY A C 1
ATOM 1046 O O . GLY A 1 130 ? 6.100 9.620 -4.800 1.00 83.12 130 GLY A O 1
ATOM 1047 N N . THR A 1 131 ? 7.539 8.654 -6.227 1.00 84.56 131 THR A N 1
ATOM 1048 C CA . THR A 1 131 ? 8.504 9.767 -6.206 1.00 84.56 131 THR A CA 1
ATOM 1049 C C . THR A 1 131 ? 8.249 10.818 -7.282 1.00 84.56 131 THR A C 1
ATOM 1051 O O . THR A 1 131 ? 8.912 11.853 -7.280 1.00 84.56 131 THR A O 1
ATOM 1054 N N . TYR A 1 132 ? 7.295 10.579 -8.191 1.00 87.75 132 TYR A N 1
ATOM 1055 C CA . TYR A 1 132 ? 7.002 11.458 -9.322 1.00 87.75 132 TYR A CA 1
ATOM 1056 C C . TYR A 1 132 ? 6.766 12.904 -8.876 1.00 87.75 132 TYR A C 1
ATOM 1058 O O . TYR A 1 132 ? 7.428 13.803 -9.392 1.00 87.75 132 TYR A O 1
ATOM 1066 N N . GLY A 1 133 ? 5.910 13.112 -7.871 1.00 87.31 133 GLY A N 1
ATOM 1067 C CA . GLY A 1 133 ? 5.551 14.446 -7.390 1.00 87.31 133 GLY A CA 1
ATOM 1068 C C . GLY A 1 133 ? 6.612 15.166 -6.560 1.00 87.31 133 GLY A C 1
ATOM 1069 O O . GLY A 1 133 ? 6.470 16.362 -6.318 1.00 87.31 133 GLY A O 1
ATOM 1070 N N . PHE A 1 134 ? 7.692 14.482 -6.168 1.00 87.44 134 PHE A N 1
ATOM 1071 C CA . PHE A 1 134 ? 8.843 15.120 -5.519 1.00 87.44 134 PHE A CA 1
ATOM 1072 C C . PHE A 1 134 ? 9.855 15.685 -6.519 1.00 87.44 134 PHE A C 1
ATOM 1074 O O . PHE A 1 134 ? 10.714 16.476 -6.135 1.00 87.44 134 PHE A O 1
ATOM 1081 N N . LYS A 1 135 ? 9.781 15.289 -7.794 1.00 86.75 135 LYS A N 1
ATOM 1082 C CA . LYS A 1 135 ? 10.721 15.753 -8.814 1.00 86.75 135 LYS A CA 1
ATOM 1083 C C . LYS A 1 135 ? 10.408 17.188 -9.219 1.00 86.75 135 LYS A C 1
ATOM 1085 O O . LYS A 1 135 ? 9.259 17.501 -9.535 1.00 86.75 135 LYS A O 1
ATOM 1090 N N . THR A 1 136 ? 11.432 18.038 -9.262 1.00 92.25 136 THR A N 1
ATOM 1091 C CA . THR A 1 136 ? 11.305 19.464 -9.597 1.00 92.25 136 THR A CA 1
ATOM 1092 C C . THR A 1 136 ? 10.561 19.676 -10.914 1.00 92.25 136 THR A C 1
ATOM 1094 O O . THR A 1 136 ? 9.655 20.503 -10.984 1.00 92.25 136 THR A O 1
ATOM 1097 N N . GLU A 1 137 ? 10.871 18.878 -11.937 1.00 91.56 137 GLU A N 1
ATOM 1098 C CA . GLU A 1 137 ? 10.254 18.954 -13.263 1.00 91.56 137 GLU A CA 1
ATOM 1099 C C . GLU A 1 137 ? 8.763 18.575 -13.285 1.00 91.56 137 GLU A C 1
ATOM 1101 O O . GLU A 1 137 ? 8.031 19.013 -14.170 1.00 91.56 137 GLU A O 1
ATOM 1106 N N . ASN A 1 138 ? 8.292 17.799 -12.303 1.00 91.62 138 ASN A N 1
ATOM 1107 C CA . ASN A 1 138 ? 6.910 17.316 -12.222 1.00 91.62 138 ASN A CA 1
ATOM 1108 C C . ASN A 1 138 ? 6.099 18.010 -11.123 1.00 91.62 138 ASN A C 1
ATOM 1110 O O . ASN A 1 138 ? 4.895 17.765 -11.006 1.00 91.62 138 ASN A O 1
ATOM 1114 N N . TYR A 1 139 ? 6.735 18.855 -10.309 1.00 89.75 139 TYR A N 1
ATOM 1115 C CA . TYR A 1 139 ? 6.122 19.451 -9.126 1.00 89.75 139 TYR A CA 1
ATOM 1116 C C . TYR A 1 139 ? 4.849 20.228 -9.474 1.00 89.75 139 TYR A C 1
ATOM 1118 O O . TYR A 1 139 ? 3.792 19.972 -8.902 1.00 89.75 139 TYR A O 1
ATOM 1126 N N . ALA A 1 140 ? 4.915 21.123 -10.465 1.00 93.31 140 ALA A N 1
ATOM 1127 C CA . ALA A 1 140 ? 3.767 21.936 -10.872 1.00 93.31 140 ALA A CA 1
ATOM 1128 C C . ALA A 1 140 ? 2.582 21.076 -11.353 1.00 93.31 140 ALA A C 1
ATOM 1130 O O . ALA A 1 140 ? 1.443 21.304 -10.945 1.00 93.31 140 ALA A O 1
ATOM 1131 N N . VAL A 1 141 ? 2.856 20.045 -12.159 1.00 94.75 141 VAL A N 1
ATOM 1132 C CA . VAL A 1 141 ? 1.839 19.104 -12.660 1.00 94.75 141 VAL A CA 1
ATOM 1133 C C . VAL A 1 141 ? 1.221 18.307 -11.510 1.00 94.75 141 VAL A C 1
ATOM 1135 O O . VAL A 1 141 ? 0.003 18.178 -11.422 1.00 94.75 141 VAL A O 1
ATOM 1138 N N . SER A 1 142 ? 2.046 17.825 -10.585 1.00 93.69 142 SER A N 1
ATOM 1139 C CA . SER A 1 142 ? 1.607 17.038 -9.428 1.00 93.69 142 SER A CA 1
ATOM 1140 C C . SER A 1 142 ? 0.721 17.855 -8.489 1.00 93.69 142 SER A C 1
ATOM 1142 O O . SER A 1 142 ? -0.331 17.381 -8.059 1.00 93.69 142 SER A O 1
ATOM 1144 N N . GLN A 1 143 ? 1.088 19.116 -8.242 1.00 93.44 143 GLN A N 1
ATOM 1145 C CA . GLN A 1 143 ? 0.277 20.057 -7.471 1.00 93.44 143 GLN A CA 1
ATOM 1146 C C . GLN A 1 143 ? -1.061 20.351 -8.160 1.00 93.44 143 GLN A C 1
ATOM 1148 O O . GLN A 1 143 ? -2.090 20.406 -7.486 1.00 93.44 143 GLN A O 1
ATOM 1153 N N . ALA A 1 144 ? -1.070 20.495 -9.489 1.00 93.75 144 ALA A N 1
ATOM 1154 C CA . ALA A 1 144 ? -2.297 20.701 -10.255 1.00 93.75 144 ALA A CA 1
ATOM 1155 C C . ALA A 1 144 ? -3.241 19.488 -10.167 1.00 93.75 144 ALA A C 1
ATOM 1157 O O . ALA A 1 144 ? -4.432 19.660 -9.906 1.00 93.75 144 ALA A O 1
ATOM 1158 N N . ILE A 1 145 ? -2.712 18.265 -10.298 1.00 93.00 145 ILE A N 1
ATOM 1159 C CA . ILE A 1 145 ? -3.482 17.020 -10.137 1.00 93.00 145 ILE A CA 1
ATOM 1160 C C . ILE A 1 145 ? -4.047 16.916 -8.711 1.00 93.00 145 ILE A C 1
ATOM 1162 O O . ILE A 1 145 ? -5.239 16.672 -8.526 1.00 93.00 145 ILE A O 1
ATOM 1166 N N . GLY A 1 146 ? -3.210 17.152 -7.696 1.00 91.75 146 GLY A N 1
ATOM 1167 C CA . GLY A 1 146 ? -3.583 17.041 -6.285 1.00 91.75 146 GLY A CA 1
ATOM 1168 C C . GLY A 1 146 ? -4.469 18.174 -5.756 1.00 91.75 146 GLY A C 1
ATOM 1169 O O . GLY A 1 146 ? -4.999 18.065 -4.646 1.00 91.75 146 GLY A O 1
ATOM 1170 N N . ALA A 1 147 ? -4.671 19.256 -6.516 1.00 90.12 147 ALA A N 1
ATOM 1171 C CA . ALA A 1 147 ? -5.360 20.459 -6.050 1.00 90.12 147 ALA A CA 1
ATOM 1172 C C . ALA A 1 147 ? -6.777 20.169 -5.529 1.00 90.12 147 ALA A C 1
ATOM 1174 O O . ALA A 1 147 ? -7.146 20.636 -4.448 1.00 90.12 147 ALA A O 1
ATOM 1175 N N . ARG A 1 148 ? -7.554 19.347 -6.249 1.00 84.81 148 ARG A N 1
ATOM 1176 C CA . ARG A 1 148 ? -8.928 18.977 -5.855 1.00 84.81 148 ARG A CA 1
ATOM 1177 C C . ARG A 1 148 ? -8.956 18.183 -4.550 1.00 84.81 148 ARG A C 1
ATOM 1179 O O . ARG A 1 148 ? -9.737 18.508 -3.655 1.00 84.81 148 ARG A O 1
ATOM 1186 N N . CYS A 1 149 ? -8.068 17.195 -4.418 1.00 84.88 149 CYS A N 1
ATOM 1187 C CA . CYS A 1 149 ? -7.895 16.420 -3.188 1.00 84.88 149 CYS A CA 1
ATOM 1188 C C . CYS A 1 149 ? -7.523 17.337 -2.011 1.00 84.88 149 CYS A C 1
ATOM 1190 O O . CYS A 1 149 ? -8.101 17.255 -0.931 1.00 84.88 149 CYS A O 1
ATOM 1192 N N . SER A 1 150 ? -6.595 18.266 -2.245 1.00 83.50 150 SER A N 1
ATOM 1193 C CA . SER A 1 150 ? -6.092 19.202 -1.241 1.00 83.50 150 SER A CA 1
ATOM 1194 C C . SER A 1 150 ? -7.167 20.181 -0.744 1.00 83.50 150 SER A C 1
ATOM 1196 O O . SER A 1 150 ? -7.246 20.460 0.451 1.00 83.50 150 SER A O 1
ATOM 1198 N N . VAL A 1 151 ? -8.028 20.683 -1.639 1.00 83.31 151 VAL A N 1
ATOM 1199 C CA . VAL A 1 151 ? -9.164 21.549 -1.269 1.00 83.31 151 VAL A CA 1
ATOM 1200 C C . VAL A 1 151 ? -10.149 20.809 -0.367 1.00 83.31 151 VAL A C 1
ATOM 1202 O O . VAL A 1 151 ? -10.585 21.373 0.634 1.00 83.31 151 VAL A O 1
ATOM 1205 N N . ARG A 1 152 ? -10.483 19.555 -0.688 1.00 82.25 152 ARG A N 1
ATOM 1206 C CA . ARG A 1 152 ? -11.401 18.742 0.125 1.00 82.25 152 ARG A CA 1
ATOM 1207 C C . ARG A 1 152 ? -10.831 18.455 1.509 1.00 82.25 152 ARG A C 1
ATOM 1209 O O . ARG A 1 152 ? -11.522 18.681 2.493 1.00 82.25 152 ARG A O 1
ATOM 1216 N N . LEU A 1 153 ? -9.555 18.070 1.579 1.00 82.38 153 LEU A N 1
ATOM 1217 C CA . LEU A 1 153 ? -8.872 17.834 2.852 1.00 82.38 153 LEU A CA 1
ATOM 1218 C C . LEU A 1 153 ? -8.903 19.082 3.749 1.00 82.38 153 LEU A C 1
ATOM 1220 O O . LEU A 1 153 ? -9.205 18.979 4.929 1.00 82.38 153 LEU A O 1
ATOM 1224 N N . ARG A 1 154 ? -8.661 20.275 3.181 1.00 82.12 154 ARG A N 1
ATOM 1225 C CA . ARG A 1 154 ? -8.750 21.542 3.930 1.00 82.12 154 ARG A CA 1
ATOM 1226 C C . ARG A 1 154 ? -10.166 21.864 4.411 1.00 82.12 154 ARG A C 1
ATOM 1228 O O . ARG A 1 154 ? -10.317 22.411 5.496 1.00 82.12 154 ARG A O 1
ATOM 1235 N N . ARG A 1 155 ? -11.191 21.561 3.609 1.00 82.81 155 ARG A N 1
ATOM 1236 C CA . ARG A 1 155 ? -12.601 21.823 3.956 1.00 82.81 155 ARG A CA 1
ATOM 1237 C C . ARG A 1 155 ? -13.118 20.926 5.077 1.00 82.81 155 ARG A C 1
ATOM 1239 O O . ARG A 1 155 ? -13.972 21.363 5.835 1.00 82.81 155 ARG A O 1
ATOM 1246 N N . ALA A 1 156 ? -12.591 19.711 5.194 1.00 77.06 156 ALA A N 1
ATOM 1247 C CA . ALA A 1 156 ? -13.018 18.739 6.198 1.00 77.06 156 ALA A CA 1
ATOM 1248 C C . ALA A 1 156 ? -12.557 19.076 7.642 1.00 77.06 156 ALA A C 1
ATOM 1250 O O . ALA A 1 156 ? -12.987 18.434 8.607 1.00 77.06 156 ALA A O 1
ATOM 1251 N N . GLY A 1 157 ? -11.739 20.126 7.804 1.00 66.00 157 GLY A N 1
ATOM 1252 C CA . GLY A 1 157 ? -11.306 20.675 9.092 1.00 66.00 157 GLY A CA 1
ATOM 1253 C C . GLY A 1 157 ? -9.886 20.257 9.502 1.00 66.00 157 GLY A C 1
ATOM 1254 O O . GLY A 1 157 ? -9.186 19.589 8.740 1.00 66.00 157 GLY A O 1
ATOM 1255 N N . PRO A 1 158 ? -9.415 20.678 10.691 1.00 57.12 158 PRO A N 1
ATOM 1256 C CA . PRO A 1 158 ? -8.091 20.323 11.185 1.00 57.12 158 PRO A CA 1
ATOM 1257 C C . PRO A 1 158 ? -8.017 18.822 11.462 1.00 57.12 158 PRO A C 1
ATOM 1259 O O . PRO A 1 158 ? -8.649 18.296 12.373 1.00 57.12 158 PRO A O 1
ATOM 1262 N N . THR A 1 159 ? -7.216 18.135 10.662 1.00 52.72 159 THR A N 1
ATOM 1263 C CA . THR A 1 159 ? -6.912 16.714 10.820 1.00 52.72 159 THR A CA 1
ATOM 1264 C C . THR A 1 159 ? -5.489 16.572 11.314 1.00 52.72 159 THR A C 1
ATOM 1266 O O . THR A 1 159 ? -4.608 17.307 10.858 1.00 52.72 159 THR A O 1
ATOM 1269 N N . SER A 1 160 ? -5.211 15.573 12.148 1.00 50.34 160 SER A N 1
ATOM 1270 C CA . SER A 1 160 ? -3.847 15.062 12.239 1.00 50.34 160 SER A CA 1
ATOM 1271 C C . SER A 1 160 ? -3.482 14.456 10.878 1.00 50.34 160 SER A C 1
ATOM 1273 O O . SER A 1 160 ? -3.811 13.305 10.587 1.00 50.34 160 SER A O 1
ATOM 1275 N N . SER A 1 161 ? -2.853 15.233 9.997 1.00 38.25 161 SER A N 1
ATOM 1276 C CA . SER A 1 161 ? -2.163 14.645 8.855 1.00 38.25 161 SER A CA 1
ATOM 1277 C C . SER A 1 161 ? -1.069 13.720 9.396 1.00 38.25 161 SER A C 1
ATOM 1279 O O . SER A 1 161 ? -0.487 13.983 10.453 1.00 38.25 161 SER A O 1
ATOM 1281 N N . SER A 1 162 ? -0.807 12.608 8.707 1.00 31.16 162 SER A N 1
ATOM 1282 C CA . SER A 1 162 ? 0.323 11.734 9.032 1.00 31.16 162 SER A CA 1
ATOM 1283 C C . SER A 1 162 ? 1.607 12.567 9.204 1.00 31.16 162 SER A C 1
ATOM 1285 O O . SER A 1 162 ? 1.762 13.585 8.520 1.00 31.16 162 SER A O 1
ATOM 1287 N N . PRO A 1 163 ? 2.560 12.158 10.066 1.00 28.52 163 PRO A N 1
ATOM 1288 C CA . PRO A 1 163 ? 3.758 12.950 10.383 1.00 28.52 163 PRO A CA 1
ATOM 1289 C C . PRO A 1 163 ? 4.646 13.283 9.168 1.00 28.52 163 PRO A C 1
ATOM 1291 O O . PRO A 1 163 ? 5.555 14.097 9.269 1.00 28.52 163 PRO A O 1
ATOM 1294 N N . THR A 1 164 ? 4.356 12.723 7.996 1.00 34.09 164 THR A N 1
ATOM 1295 C CA . THR A 1 164 ? 4.996 13.034 6.716 1.00 34.09 164 THR A CA 1
ATOM 1296 C C . THR A 1 164 ? 4.505 14.319 6.035 1.00 34.09 164 THR A C 1
ATOM 1298 O O . THR A 1 164 ? 5.096 14.722 5.037 1.00 34.09 164 THR A O 1
ATOM 1301 N N . ALA A 1 165 ? 3.449 14.979 6.526 1.00 34.91 165 ALA A N 1
ATOM 1302 C CA . ALA A 1 165 ? 2.856 16.130 5.837 1.00 34.91 165 ALA A CA 1
ATOM 1303 C C . ALA A 1 165 ? 2.315 17.203 6.795 1.00 34.91 165 ALA A C 1
ATOM 1305 O O . ALA A 1 165 ? 1.153 17.609 6.695 1.00 34.91 165 ALA A O 1
ATOM 1306 N N . ARG A 1 166 ? 3.143 17.698 7.722 1.00 28.42 166 ARG A N 1
ATOM 1307 C CA . ARG A 1 166 ? 2.840 18.951 8.429 1.00 28.42 166 ARG A CA 1
ATOM 1308 C C . ARG A 1 166 ? 3.489 20.121 7.667 1.00 28.42 166 ARG A C 1
ATOM 1310 O O . ARG A 1 166 ? 4.712 20.246 7.691 1.00 28.42 166 ARG A O 1
ATOM 1317 N N . PRO A 1 167 ? 2.724 20.976 6.963 1.00 34.12 167 PRO A N 1
ATOM 1318 C CA . PRO A 1 167 ? 3.278 22.176 6.354 1.00 34.12 167 PRO A CA 1
ATOM 1319 C C . PRO A 1 167 ? 3.505 23.210 7.458 1.00 34.12 167 PRO A C 1
ATOM 1321 O O . PRO A 1 167 ? 2.553 23.745 8.015 1.00 34.12 167 PRO A O 1
ATOM 1324 N N . ALA A 1 168 ? 4.762 23.522 7.762 1.00 34.22 168 ALA A N 1
ATOM 1325 C CA . ALA A 1 168 ? 5.096 24.510 8.786 1.00 34.22 168 ALA A CA 1
ATOM 1326 C C . ALA A 1 168 ? 4.720 25.963 8.417 1.00 34.22 168 ALA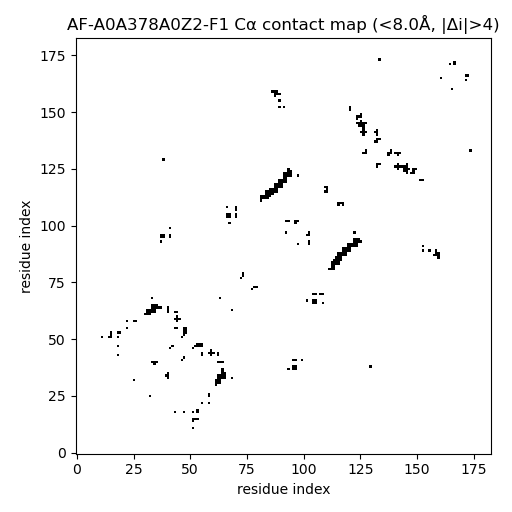 A C 1
ATOM 1328 O O . ALA A 1 168 ? 5.017 26.842 9.206 1.00 34.22 168 ALA A O 1
ATOM 1329 N N . ASN A 1 169 ? 4.116 26.240 7.245 1.00 29.23 169 ASN A N 1
ATOM 1330 C CA . ASN A 1 169 ? 3.666 27.590 6.846 1.00 29.23 169 ASN A CA 1
ATOM 1331 C C . ASN A 1 169 ? 2.798 27.611 5.563 1.00 29.23 169 ASN A C 1
ATOM 1333 O O . ASN A 1 169 ? 3.036 28.395 4.646 1.00 29.23 169 ASN A O 1
ATOM 1337 N N . GLY A 1 170 ? 1.831 26.697 5.409 1.00 33.06 170 GLY A N 1
ATOM 1338 C CA . GLY A 1 170 ? 0.906 26.719 4.253 1.00 33.06 170 GLY A CA 1
ATOM 1339 C C . GLY A 1 170 ? 1.542 26.478 2.868 1.00 33.06 170 GLY A C 1
ATOM 1340 O O . GLY A 1 170 ? 0.842 26.456 1.860 1.00 33.06 170 GLY A O 1
ATOM 1341 N N . ARG A 1 171 ? 2.855 26.232 2.802 1.00 29.41 171 ARG A N 1
ATOM 1342 C CA . ARG A 1 171 ? 3.567 25.709 1.633 1.00 29.41 171 ARG A CA 1
ATOM 1343 C C . ARG A 1 171 ? 4.081 24.312 1.959 1.00 29.41 171 ARG A C 1
ATOM 1345 O O . ARG A 1 171 ? 4.728 24.114 2.987 1.00 29.41 171 ARG A O 1
ATOM 1352 N N . LEU A 1 172 ? 3.828 23.359 1.064 1.00 35.56 172 LEU A N 1
ATOM 1353 C CA . LEU A 1 172 ? 4.559 22.092 1.007 1.00 35.56 172 LEU A CA 1
ATOM 1354 C C . LEU A 1 172 ? 6.017 22.420 0.660 1.00 35.56 172 LEU A C 1
ATOM 1356 O O . LEU A 1 172 ? 6.383 22.476 -0.512 1.00 35.56 172 LEU A O 1
ATOM 1360 N N . ARG A 1 173 ? 6.844 22.712 1.669 1.00 28.02 173 ARG A N 1
ATOM 1361 C CA . ARG A 1 173 ? 8.296 22.709 1.497 1.00 28.02 173 ARG A CA 1
ATOM 1362 C C . ARG A 1 173 ? 8.736 21.253 1.536 1.00 28.02 173 ARG A C 1
ATOM 1364 O O . ARG A 1 173 ? 8.728 20.633 2.594 1.00 28.02 173 ARG A O 1
ATOM 1371 N N . CYS A 1 174 ? 9.114 20.719 0.378 1.00 29.95 174 CYS A N 1
ATOM 1372 C CA . CYS A 1 174 ? 10.053 19.609 0.360 1.00 29.95 174 CYS A CA 1
ATOM 1373 C C . CYS A 1 174 ? 11.316 20.108 1.085 1.00 29.95 174 CYS A C 1
ATOM 1375 O O . CYS A 1 174 ? 11.770 21.215 0.761 1.00 29.95 174 CYS A O 1
ATOM 1377 N N . PRO A 1 175 ? 11.869 19.386 2.077 1.00 30.28 175 PRO A N 1
ATOM 1378 C CA . PRO A 1 175 ? 13.218 19.692 2.528 1.00 30.28 175 PRO A CA 1
ATOM 1379 C C . PRO A 1 175 ? 14.123 19.689 1.287 1.00 30.28 175 PRO A C 1
ATOM 1381 O O . PRO A 1 175 ? 13.896 18.869 0.387 1.00 30.28 175 PRO A O 1
ATOM 1384 N N . PRO A 1 176 ? 15.076 20.632 1.170 1.00 30.02 176 PRO A N 1
ATOM 1385 C CA . PRO A 1 176 ? 16.002 20.619 0.051 1.00 30.02 176 PRO A CA 1
ATOM 1386 C C . PRO A 1 176 ? 16.626 19.228 -0.002 1.00 30.02 176 PRO A C 1
ATOM 1388 O O . PRO A 1 176 ? 17.069 18.710 1.025 1.00 30.02 176 PRO A O 1
ATOM 1391 N N . ALA A 1 177 ? 16.588 18.604 -1.179 1.00 37.22 177 ALA A N 1
ATOM 1392 C CA . ALA A 1 177 ? 17.338 17.388 -1.418 1.00 37.22 177 ALA A CA 1
ATOM 1393 C C . ALA A 1 177 ? 18.790 17.724 -1.083 1.00 37.22 177 ALA A C 1
ATOM 1395 O O . ALA A 1 177 ? 19.434 18.472 -1.820 1.00 37.22 177 ALA A O 1
ATOM 1396 N N . ASN A 1 178 ? 19.280 17.250 0.063 1.00 29.25 178 ASN A N 1
ATOM 1397 C CA . ASN A 1 178 ? 20.699 17.304 0.329 1.00 29.25 178 ASN A CA 1
ATOM 1398 C C . ASN A 1 178 ? 21.325 16.335 -0.671 1.00 29.25 178 ASN A C 1
ATOM 1400 O O . ASN A 1 178 ? 21.308 15.120 -0.488 1.00 29.25 178 ASN A O 1
ATOM 1404 N N . ALA A 1 179 ? 21.778 16.887 -1.791 1.00 36.16 179 ALA A N 1
ATOM 1405 C CA . ALA A 1 179 ? 22.647 16.226 -2.738 1.00 36.16 179 ALA A CA 1
ATOM 1406 C C . ALA A 1 179 ? 24.025 16.086 -2.080 1.00 36.16 179 ALA A C 1
ATOM 1408 O O . ALA A 1 179 ? 24.977 16.761 -2.449 1.00 36.16 179 ALA A O 1
ATOM 1409 N N . ALA A 1 180 ? 24.117 15.243 -1.056 1.00 31.59 180 ALA A N 1
ATOM 1410 C CA . ALA A 1 180 ? 25.370 14.861 -0.437 1.00 31.59 180 ALA A CA 1
ATOM 1411 C C . ALA A 1 180 ? 25.214 13.465 0.179 1.00 31.59 180 ALA A C 1
ATOM 1413 O O . ALA A 1 180 ? 24.293 13.220 0.952 1.00 31.59 180 ALA A O 1
ATOM 1414 N N . SER A 1 181 ? 26.134 12.582 -0.215 1.00 31.41 181 SER A N 1
ATOM 1415 C CA . SER A 1 181 ? 26.401 11.227 0.287 1.00 31.41 181 SER A CA 1
ATOM 1416 C C . SER A 1 181 ? 25.357 10.130 0.023 1.00 31.41 181 SER A C 1
ATOM 1418 O O . SER A 1 181 ? 24.748 9.591 0.940 1.00 31.41 181 SER A O 1
ATOM 1420 N N . ILE A 1 182 ? 25.273 9.704 -1.241 1.00 30.11 182 ILE A N 1
ATOM 1421 C CA . ILE A 1 182 ? 25.425 8.275 -1.553 1.00 30.11 182 ILE A CA 1
ATOM 1422 C C . ILE A 1 182 ? 26.835 8.150 -2.143 1.00 30.11 182 ILE A C 1
ATOM 1424 O O . ILE A 1 182 ? 27.066 8.502 -3.301 1.00 30.11 182 ILE A O 1
ATOM 1428 N N . ARG A 1 183 ? 27.784 7.770 -1.291 1.00 33.97 183 ARG A N 1
ATOM 1429 C CA . ARG A 1 183 ? 29.000 7.056 -1.677 1.00 33.97 183 ARG A CA 1
ATOM 1430 C C . ARG A 1 183 ? 28.894 5.678 -1.054 1.00 33.97 183 ARG A C 1
ATOM 1432 O O . ARG A 1 183 ? 28.394 5.629 0.091 1.00 33.97 183 ARG A O 1
#

Solvent-accessible surface area (backbone atoms only — not comparable to full-atom values): 10841 Å² total; per-residue (Å²): 115,71,67,61,54,53,53,48,51,56,50,48,55,52,49,30,53,49,49,52,53,50,52,54,60,59,64,76,53,88,70,72,44,72,26,91,44,47,59,57,33,41,38,70,45,65,36,34,50,80,76,49,74,40,88,47,76,92,48,30,88,39,51,32,43,48,47,47,50,52,46,52,43,42,75,71,70,48,84,77,95,68,63,76,42,86,43,55,37,72,42,74,48,52,62,50,27,53,76,66,70,50,50,61,37,46,54,54,58,54,65,66,31,42,63,42,42,81,44,78,48,79,71,52,61,65,31,38,76,81,67,52,32,74,35,79,94,36,29,69,59,17,51,60,53,12,42,66,44,52,53,51,54,62,70,76,45,91,46,80,58,62,92,90,59,75,53,93,71,89,46,89,70,73,75,78,80,74,90,68,82,92,125

pLDDT: mean 82.86, std 21.98, range [28.02, 97.94]

Secondary structure (DSSP, 8-state):
-HHHHHHHHHHHHHHHHHHHHHHHHHHTS-S-EEESSHHHHHIIIIIHHHHH----TTTGGGEEEHHHHHHHHHHTT----PPP---EEEEE--HHHHHTT-HHHHHHHHHTSTT-EEEEEPP---S-TTTGGGSGGGHHHHHHHHHHHHHHHHHT------TT---TTSS--PPP-------